Protein AF-H9F1C9-F1 (afdb_monomer)

Secondary structure (DSSP, 8-state):
--GGGGGGS-HHHHHHHHHHHHHHHHHHHHHHHHHHHSTTTS-GGGT-TTTHHHHHHHHHHTT---TTT-HHHHHHHHHHHHHHHHHHHHHHHHHHHHHHHHHHHHHHHHHHHHHT----TTTSHHHHHHHHHHHHHHHHHHHHHHT-TTHHHHHHHHHHHHHHHHSS--TTHHHHHHHHHHTTSHHHHHHHHHTTTHHHHHHH-

Solvent-accessible surface area (backbone atoms only — not comparable to full-atom values): 11406 Å² total; per-residue (Å²): 133,68,73,72,63,68,74,68,65,45,60,69,60,51,40,53,52,47,39,55,50,39,52,56,52,36,54,53,50,49,52,52,40,51,34,67,68,34,86,90,62,28,65,64,70,81,72,38,77,80,33,46,58,32,51,54,49,38,52,72,32,59,73,71,63,63,68,84,84,34,48,89,46,37,46,56,50,67,75,43,20,71,60,48,37,70,66,34,47,67,54,45,52,51,53,50,50,52,52,53,50,51,54,54,50,49,56,49,53,54,50,44,60,74,64,62,62,87,44,40,63,91,78,44,36,71,61,30,48,42,52,52,52,33,52,53,42,51,52,49,38,53,54,52,54,57,69,30,82,59,50,57,38,56,47,44,50,32,37,47,22,42,20,74,72,71,77,48,66,56,89,59,49,66,62,49,37,50,53,57,60,61,36,73,51,42,68,64,44,50,53,63,68,43,54,87,44,46,67,60,53,66,51,52,108

Radius of gyration: 19.99 Å; Cα contacts (8 Å, |Δi|>4): 187; chains: 1; bounding box: 56×27×55 Å

Sequence (205 aa):
MSLTSAYQHKLAEKLTILNDRGQGVLIRMYNIKKTCSDPKSKPPFLLEKSMEPSLKYINKKFPNIDVRNSTQHLGPVHREKAEIIRFLTNYYQSFVDVMEFRDHVYELLNTIDACQCHFDINLNFDFTRSYLDLIVTYTSVILLLSRIEDRRILIGMYNCAHEMLHGHGDPSFARLGQMVLEYDHPLKKLTEEFGPHTKAVSGAL

InterPro domains:
  IPR019137 Nck-associated protein 1 [PF09735] (7-205)
  IPR019137 Nck-associated protein 1 [PTHR12093] (5-205)

Foldseek 3Di:
DDPVVLVVVPLLVLLVVLLVLLVVLLVLLVVLLVQCVDPVNRDVLVVDPVLVLVLVQQVVCFPPRDLPPPCVSCVVLLVCLVVLLVPLVSVLVSLLSLLVSVVSLLVSLVSCLVVVDAADCVPCVSSLVSNVSSLVSNLSSLVSCLSRPSNSVSLSSNQSSVCSVPVHGDPCSVVSRVVSVCSPVVVVSSCVSCVSNVVVNVSSD

Organism: Macaca mulatta (NCBI:txid9544)

Structure (mmCIF, N/CA/C/O backbone):
data_AF-H9F1C9-F1
#
_entry.id   AF-H9F1C9-F1
#
loop_
_atom_site.group_PDB
_atom_site.id
_atom_site.type_symbol
_atom_site.label_atom_id
_atom_site.label_alt_id
_atom_site.label_comp_id
_atom_site.label_asym_id
_atom_site.label_entity_id
_atom_site.label_seq_id
_atom_site.pdbx_PDB_ins_code
_atom_site.Cartn_x
_atom_site.Cartn_y
_atom_site.Cartn_z
_atom_site.occupancy
_atom_site.B_iso_or_equiv
_atom_site.auth_seq_id
_atom_site.auth_comp_id
_atom_site.auth_asym_id
_atom_site.auth_atom_id
_atom_site.pdbx_PDB_model_num
ATOM 1 N N . MET A 1 1 ? 30.483 8.839 -17.514 1.00 47.25 1 MET A N 1
ATOM 2 C CA . MET A 1 1 ? 29.775 8.106 -16.442 1.00 47.25 1 MET A CA 1
ATOM 3 C C . MET A 1 1 ? 30.246 6.665 -16.496 1.00 47.25 1 MET A C 1
ATOM 5 O O . MET A 1 1 ? 30.112 6.054 -17.548 1.00 47.25 1 MET A O 1
ATOM 9 N N . SER A 1 2 ? 30.925 6.168 -15.460 1.00 43.88 2 SER A N 1
ATOM 10 C CA . SER A 1 2 ? 31.511 4.825 -15.498 1.00 43.88 2 SER A CA 1
ATOM 11 C C . SER A 1 2 ? 30.411 3.764 -15.416 1.00 43.88 2 SER A C 1
ATOM 13 O O . SER A 1 2 ? 29.569 3.796 -14.520 1.00 43.88 2 SER A O 1
ATOM 15 N N . LEU A 1 3 ? 30.441 2.807 -16.347 1.00 48.66 3 LEU A N 1
ATOM 16 C CA . LEU A 1 3 ? 29.530 1.656 -16.424 1.00 48.66 3 LEU A CA 1
ATOM 17 C C . LEU A 1 3 ? 29.388 0.890 -15.094 1.00 48.66 3 LEU A C 1
ATOM 19 O O . LEU A 1 3 ? 28.357 0.276 -14.854 1.00 48.66 3 LEU A O 1
ATOM 23 N N . THR A 1 4 ? 30.376 0.975 -14.200 1.00 50.78 4 THR A N 1
ATOM 24 C CA . THR A 1 4 ? 30.366 0.369 -12.861 1.00 50.78 4 THR A CA 1
ATOM 25 C C . THR A 1 4 ? 29.214 0.817 -11.958 1.00 50.78 4 THR A C 1
ATOM 27 O O . THR A 1 4 ? 28.806 0.034 -11.108 1.00 50.78 4 THR A O 1
ATOM 30 N N . SER A 1 5 ? 28.654 2.019 -12.144 1.00 59.94 5 SER A N 1
ATOM 31 C CA . SER A 1 5 ? 27.553 2.517 -11.301 1.00 59.94 5 SER A CA 1
ATOM 32 C C . SER A 1 5 ? 26.233 1.781 -11.558 1.00 59.94 5 SER A C 1
ATOM 34 O O . SER A 1 5 ? 25.514 1.475 -10.613 1.00 59.94 5 SER A O 1
ATOM 36 N N . ALA A 1 6 ? 25.924 1.453 -12.819 1.00 58.94 6 ALA A N 1
ATOM 37 C CA . ALA A 1 6 ? 24.630 0.874 -13.186 1.00 58.94 6 ALA A CA 1
ATOM 38 C C . ALA A 1 6 ? 24.471 -0.584 -12.713 1.00 58.94 6 ALA A C 1
ATOM 40 O O . ALA A 1 6 ? 23.408 -0.978 -12.232 1.00 58.94 6 ALA A O 1
ATOM 41 N N . TYR A 1 7 ? 25.552 -1.372 -12.772 1.00 64.69 7 TYR A N 1
ATOM 42 C CA . TYR A 1 7 ? 25.565 -2.772 -12.320 1.00 64.69 7 TYR A CA 1
ATOM 43 C C . TYR A 1 7 ? 25.408 -2.931 -10.800 1.00 64.69 7 TYR A C 1
ATOM 45 O O . TYR A 1 7 ? 25.088 -4.018 -10.327 1.00 64.69 7 TYR A O 1
ATOM 53 N N . GLN A 1 8 ? 25.594 -1.861 -10.022 1.00 78.69 8 GLN A N 1
ATOM 54 C CA . GLN A 1 8 ? 25.420 -1.884 -8.568 1.00 78.69 8 GLN A CA 1
ATOM 55 C C . GLN A 1 8 ? 23.978 -1.604 -8.119 1.00 78.69 8 GLN A C 1
ATOM 57 O O . GLN A 1 8 ? 23.672 -1.777 -6.941 1.00 78.69 8 GLN A O 1
ATOM 62 N N . HIS A 1 9 ? 23.073 -1.213 -9.025 1.00 89.88 9 HIS A N 1
ATOM 63 C CA . HIS A 1 9 ? 21.687 -0.896 -8.658 1.00 89.88 9 HIS A CA 1
ATOM 64 C C . HIS A 1 9 ? 20.813 -2.127 -8.387 1.00 89.88 9 HIS A C 1
ATOM 66 O O . HIS A 1 9 ? 19.744 -1.977 -7.789 1.00 89.88 9 HIS A O 1
ATOM 72 N N . LYS A 1 10 ? 21.270 -3.329 -8.777 1.00 94.88 10 LYS A N 1
ATOM 73 C CA . LYS A 1 10 ? 20.595 -4.614 -8.509 1.00 94.88 10 LYS A CA 1
ATOM 74 C C . LYS A 1 10 ? 19.126 -4.611 -8.950 1.00 94.88 10 LYS A C 1
ATOM 76 O O . LYS A 1 10 ? 18.229 -4.999 -8.202 1.00 94.88 10 LYS A O 1
ATOM 81 N N . LEU A 1 11 ? 18.869 -4.072 -10.148 1.00 95.94 11 LEU A N 1
ATOM 82 C CA . LEU A 1 11 ? 17.510 -3.835 -10.645 1.00 95.94 11 LEU A CA 1
ATOM 83 C C . LEU A 1 11 ? 16.712 -5.137 -10.758 1.00 95.94 11 LEU A C 1
ATOM 85 O O . LEU A 1 11 ? 15.546 -5.160 -10.379 1.00 95.94 11 LEU A O 1
ATOM 89 N N . ALA A 1 12 ? 17.344 -6.217 -11.222 1.00 96.06 12 ALA A N 1
ATOM 90 C CA . ALA A 1 12 ? 16.703 -7.523 -11.340 1.00 96.06 12 ALA A CA 1
ATOM 91 C C . ALA A 1 12 ? 16.270 -8.061 -9.968 1.00 96.06 12 ALA A C 1
ATOM 93 O O . ALA A 1 12 ? 15.131 -8.493 -9.797 1.00 96.06 12 ALA A O 1
ATOM 94 N N . GLU A 1 13 ? 17.147 -7.976 -8.967 1.00 97.88 13 GLU A N 1
ATOM 95 C CA . GLU A 1 13 ? 16.856 -8.431 -7.610 1.00 97.88 13 GLU A CA 1
ATOM 96 C C . GLU A 1 13 ? 15.766 -7.578 -6.958 1.00 97.88 13 GLU A C 1
ATOM 98 O O . GLU A 1 13 ? 14.811 -8.123 -6.404 1.00 97.88 13 GLU A O 1
ATOM 103 N N . LYS A 1 14 ? 15.864 -6.244 -7.066 1.00 98.31 14 LYS A N 1
ATOM 104 C CA . LYS A 1 14 ? 14.852 -5.324 -6.528 1.00 98.31 14 LYS A CA 1
ATOM 105 C C . LYS A 1 14 ? 13.486 -5.552 -7.184 1.00 98.31 14 LYS A C 1
ATOM 107 O O . LYS A 1 14 ? 12.494 -5.647 -6.465 1.00 98.31 14 LYS A O 1
ATOM 112 N N . LEU A 1 15 ? 13.425 -5.693 -8.512 1.00 98.50 15 LEU A N 1
ATOM 113 C CA . LEU A 1 15 ? 12.183 -5.992 -9.236 1.00 98.50 15 LEU A CA 1
ATOM 114 C C . LEU A 1 15 ? 11.588 -7.333 -8.805 1.00 98.50 15 LEU A C 1
ATOM 116 O O . LEU A 1 15 ? 10.387 -7.409 -8.564 1.00 98.50 15 LEU A O 1
ATOM 120 N N . THR A 1 16 ? 12.411 -8.373 -8.674 1.00 98.50 16 THR A N 1
ATOM 121 C CA . THR A 1 16 ? 11.950 -9.709 -8.267 1.00 98.50 16 THR A CA 1
ATOM 122 C C . THR A 1 16 ? 11.334 -9.671 -6.869 1.00 98.50 16 THR A C 1
ATOM 124 O O . THR A 1 16 ? 10.199 -10.104 -6.674 1.00 98.50 16 THR A O 1
ATOM 127 N N . ILE A 1 17 ? 12.051 -9.090 -5.902 1.00 98.69 17 ILE A N 1
ATOM 128 C CA . ILE A 1 17 ? 11.611 -9.014 -4.503 1.00 98.69 17 ILE A CA 1
ATOM 129 C C . ILE A 1 17 ? 10.360 -8.141 -4.365 1.00 98.69 17 ILE A C 1
ATOM 131 O O . ILE A 1 17 ? 9.433 -8.503 -3.642 1.00 98.69 17 ILE A O 1
ATOM 135 N N . LEU A 1 18 ? 10.311 -6.990 -5.044 1.00 98.75 18 LEU A N 1
ATOM 136 C CA . LEU A 1 18 ? 9.163 -6.091 -4.944 1.00 98.75 18 LEU A CA 1
ATOM 137 C C . LEU A 1 18 ? 7.920 -6.647 -5.637 1.00 98.75 18 LEU A C 1
ATOM 139 O O . LEU A 1 18 ? 6.827 -6.446 -5.116 1.00 98.75 18 LEU A O 1
ATOM 143 N N . ASN A 1 19 ? 8.057 -7.372 -6.749 1.00 98.75 19 ASN A N 1
ATOM 144 C CA . ASN A 1 19 ? 6.912 -8.044 -7.363 1.00 98.75 19 ASN A CA 1
ATOM 145 C C . ASN A 1 19 ? 6.309 -9.093 -6.422 1.00 98.75 19 ASN A C 1
ATOM 147 O O . ASN A 1 19 ? 5.101 -9.074 -6.188 1.00 98.75 19 ASN A O 1
ATOM 151 N N . ASP A 1 20 ? 7.141 -9.944 -5.816 1.00 98.56 20 ASP A N 1
ATOM 152 C CA . ASP A 1 20 ? 6.679 -10.949 -4.852 1.00 98.56 20 ASP A CA 1
ATOM 153 C C . ASP A 1 20 ? 6.042 -10.302 -3.606 1.00 98.56 20 ASP A C 1
ATOM 155 O O . ASP A 1 20 ? 4.900 -10.607 -3.240 1.00 98.56 20 ASP A O 1
ATOM 159 N N . ARG A 1 21 ? 6.712 -9.297 -3.014 1.00 98.56 21 ARG A N 1
ATOM 160 C CA . ARG A 1 21 ? 6.161 -8.515 -1.891 1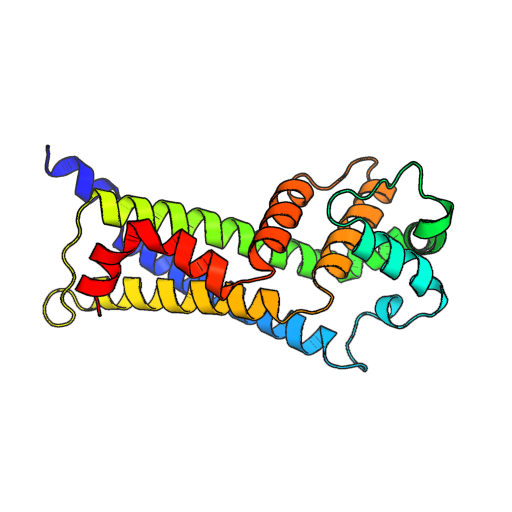.00 98.56 21 ARG A CA 1
ATOM 161 C C . ARG A 1 21 ? 4.820 -7.882 -2.264 1.00 98.56 21 ARG A C 1
ATOM 163 O O . ARG A 1 21 ? 3.882 -7.937 -1.467 1.00 98.56 21 ARG A O 1
ATOM 170 N N . GLY A 1 22 ? 4.721 -7.300 -3.457 1.00 98.62 22 GLY A N 1
ATOM 171 C CA . GLY A 1 22 ? 3.522 -6.638 -3.963 1.00 98.62 22 GLY A CA 1
ATOM 172 C C . GLY A 1 22 ? 2.321 -7.580 -4.051 1.00 98.62 22 GLY A C 1
ATOM 173 O O . GLY A 1 22 ? 1.228 -7.204 -3.623 1.00 98.62 22 GLY A O 1
ATOM 174 N N . GLN A 1 23 ? 2.520 -8.825 -4.498 1.00 98.50 23 GLN A N 1
ATOM 175 C CA . GLN A 1 23 ? 1.467 -9.849 -4.491 1.00 98.50 23 GLN A CA 1
ATOM 176 C C . GLN A 1 23 ? 0.985 -10.152 -3.069 1.00 98.50 23 GLN A C 1
ATOM 178 O O . GLN A 1 23 ? -0.219 -10.148 -2.798 1.00 98.50 23 GLN A O 1
ATOM 183 N N . GLY A 1 24 ? 1.914 -10.335 -2.127 1.00 98.44 24 GLY A N 1
ATOM 184 C CA . GLY A 1 24 ? 1.576 -10.545 -0.720 1.00 98.44 24 GLY A CA 1
ATOM 185 C C . GLY A 1 24 ? 0.785 -9.378 -0.114 1.00 98.44 24 GLY A C 1
ATOM 186 O O . GLY A 1 24 ? -0.209 -9.596 0.584 1.00 98.44 24 GLY A O 1
ATOM 187 N N . VAL A 1 25 ? 1.189 -8.138 -0.404 1.00 98.62 25 VAL A N 1
ATOM 188 C CA . VAL A 1 25 ? 0.484 -6.920 0.032 1.00 98.62 25 VAL A CA 1
ATOM 189 C C . VAL A 1 25 ? -0.921 -6.858 -0.573 1.00 98.62 25 VAL A C 1
ATOM 191 O O . VAL A 1 25 ? -1.890 -6.607 0.149 1.00 98.62 25 VAL A O 1
ATOM 194 N N . LEU A 1 26 ? -1.061 -7.148 -1.868 1.00 98.44 26 LEU A N 1
ATOM 195 C CA . LEU A 1 26 ? -2.345 -7.146 -2.566 1.00 98.44 26 LEU A CA 1
ATOM 196 C C . LEU A 1 26 ? -3.321 -8.167 -1.965 1.00 98.44 26 LEU A C 1
ATOM 198 O O . LEU A 1 26 ? -4.480 -7.833 -1.713 1.00 98.44 26 LEU A O 1
ATOM 202 N N . ILE A 1 27 ? -2.849 -9.381 -1.662 1.00 98.56 27 ILE A N 1
ATOM 203 C CA . ILE A 1 27 ? -3.647 -10.430 -1.009 1.00 98.56 27 ILE A CA 1
ATOM 204 C C . ILE A 1 27 ? -4.114 -9.977 0.382 1.00 98.56 27 ILE A C 1
ATOM 206 O O . ILE A 1 27 ? -5.290 -10.138 0.723 1.00 98.56 27 ILE A O 1
ATOM 210 N N . ARG A 1 28 ? -3.230 -9.371 1.189 1.00 98.44 28 ARG A N 1
ATOM 211 C CA . ARG A 1 28 ? -3.605 -8.851 2.517 1.00 98.44 28 ARG A CA 1
ATOM 212 C C . ARG A 1 28 ? -4.659 -7.748 2.412 1.00 98.44 28 ARG A C 1
ATOM 214 O O . ARG A 1 28 ? -5.670 -7.813 3.111 1.00 98.44 28 ARG A O 1
ATOM 221 N N . MET A 1 29 ? -4.482 -6.794 1.497 1.00 98.44 29 MET A N 1
ATOM 222 C CA . MET A 1 29 ? -5.470 -5.738 1.244 1.00 98.44 29 MET A CA 1
ATOM 223 C C . MET A 1 29 ? -6.810 -6.302 0.768 1.00 98.44 29 MET A C 1
ATOM 225 O O . MET A 1 29 ? -7.865 -5.860 1.226 1.00 98.44 29 MET A O 1
ATOM 229 N N . TYR A 1 30 ? -6.791 -7.320 -0.095 1.00 98.25 30 TYR A N 1
ATOM 230 C CA . TYR A 1 30 ? -7.997 -8.004 -0.556 1.00 98.25 30 TYR A CA 1
ATOM 231 C C . TYR A 1 30 ? -8.761 -8.651 0.598 1.00 98.25 30 TYR A C 1
ATOM 233 O O . TYR A 1 30 ? -9.975 -8.459 0.713 1.00 98.25 30 TYR A O 1
ATOM 241 N N . ASN A 1 31 ? -8.059 -9.361 1.480 1.00 97.88 31 ASN A N 1
ATOM 242 C CA . ASN A 1 31 ? -8.675 -10.020 2.626 1.00 97.88 31 ASN A CA 1
ATOM 243 C C . ASN A 1 31 ? -9.277 -9.010 3.609 1.00 97.88 31 ASN A C 1
ATOM 245 O O . ASN A 1 31 ? -10.410 -9.205 4.053 1.00 97.88 31 ASN A O 1
ATOM 249 N N . ILE A 1 32 ? -8.585 -7.899 3.890 1.00 97.75 32 ILE A N 1
ATOM 250 C CA . ILE A 1 32 ? -9.132 -6.807 4.714 1.00 97.75 32 ILE A CA 1
ATOM 251 C C . ILE A 1 32 ? -10.385 -6.230 4.053 1.00 97.75 32 ILE A C 1
ATOM 253 O O . ILE A 1 32 ? -11.440 -6.162 4.683 1.00 97.75 32 ILE A O 1
ATOM 257 N N . LYS A 1 33 ? -10.312 -5.891 2.759 1.00 97.69 33 LYS A N 1
ATOM 258 C CA . LYS A 1 33 ? -11.453 -5.365 2.001 1.00 97.69 33 LYS A CA 1
ATOM 259 C C . LYS A 1 33 ? -12.653 -6.299 2.093 1.00 97.69 33 LYS A C 1
ATOM 261 O O . LYS A 1 33 ? -13.764 -5.835 2.341 1.00 97.69 33 LYS A O 1
ATOM 266 N N . LYS A 1 34 ? -12.456 -7.603 1.879 1.00 97.00 34 LYS A N 1
ATOM 267 C CA . LYS A 1 34 ? -13.526 -8.608 1.949 1.00 97.00 34 LYS A CA 1
ATOM 268 C C . LYS A 1 34 ? -14.109 -8.718 3.352 1.00 97.00 34 LYS A C 1
ATOM 270 O O . LYS A 1 34 ? -15.324 -8.621 3.483 1.00 97.00 34 LYS A O 1
ATOM 275 N N . THR A 1 35 ? -13.256 -8.810 4.367 1.00 95.62 35 THR A N 1
ATOM 276 C CA . THR A 1 35 ? -13.673 -8.944 5.769 1.00 95.62 35 THR A CA 1
ATOM 277 C C . THR A 1 35 ? -14.489 -7.739 6.233 1.00 95.62 35 THR A C 1
ATOM 279 O O . THR A 1 35 ? -15.531 -7.902 6.858 1.00 95.62 35 THR A O 1
ATOM 282 N N . CYS A 1 36 ? -14.065 -6.525 5.872 1.00 94.88 36 CYS A N 1
ATOM 283 C CA . CYS A 1 36 ? -14.773 -5.293 6.217 1.00 94.88 36 CYS A CA 1
ATOM 284 C C . CYS A 1 36 ? -16.049 -5.058 5.390 1.00 94.88 36 CYS A C 1
ATOM 286 O O . CYS A 1 36 ? -16.907 -4.292 5.823 1.00 94.88 36 CYS A O 1
ATOM 288 N N . SER A 1 37 ? -16.180 -5.700 4.221 1.00 93.75 37 SER A N 1
ATOM 289 C CA . SER A 1 37 ? -17.382 -5.606 3.376 1.00 93.75 37 SER A CA 1
ATOM 290 C C . SER A 1 37 ? -18.496 -6.566 3.812 1.00 93.75 37 SER A C 1
ATOM 292 O O . SER A 1 37 ? -19.651 -6.329 3.471 1.00 93.75 37 SER A O 1
ATOM 294 N N . ASP A 1 38 ? -18.171 -7.665 4.501 1.00 93.44 38 ASP A N 1
ATOM 295 C CA . ASP A 1 38 ? -19.152 -8.655 4.958 1.00 93.44 38 ASP A CA 1
ATOM 296 C C . ASP A 1 38 ? -19.595 -8.352 6.404 1.00 93.44 38 ASP A C 1
ATOM 298 O O . ASP A 1 38 ? -18.776 -8.450 7.322 1.00 93.44 38 ASP A O 1
ATOM 302 N N . PRO A 1 39 ? -20.884 -8.032 6.647 1.00 89.75 39 PRO A N 1
ATOM 303 C CA . PRO A 1 39 ? -21.406 -7.756 7.985 1.00 89.75 39 PRO A CA 1
ATOM 304 C C . PRO A 1 39 ? -21.172 -8.875 9.006 1.00 89.75 39 PRO A C 1
ATOM 306 O O . PRO A 1 39 ? -21.169 -8.598 10.200 1.00 89.75 39 PRO A O 1
ATOM 309 N N . LYS A 1 40 ? -20.993 -10.128 8.566 1.00 91.25 40 LYS A N 1
ATOM 310 C CA . LYS A 1 40 ? -20.760 -11.266 9.468 1.00 91.25 40 LYS A CA 1
ATOM 311 C C . LYS A 1 40 ? -19.317 -11.361 9.955 1.00 91.25 40 LYS A C 1
ATOM 313 O O . LYS A 1 40 ? -19.085 -11.888 11.037 1.00 91.25 40 LYS A O 1
ATOM 318 N N . SER A 1 41 ? -18.361 -10.890 9.157 1.00 90.44 41 SER A N 1
ATOM 319 C CA . SER A 1 41 ? -16.929 -10.950 9.477 1.00 90.44 41 SER A CA 1
ATOM 320 C C . SER A 1 41 ? -16.333 -9.599 9.868 1.00 90.44 41 SER A C 1
ATOM 322 O O . SER A 1 41 ? -15.201 -9.546 10.350 1.00 90.44 41 SER A O 1
ATOM 324 N N . LYS A 1 42 ? -17.066 -8.503 9.637 1.00 92.12 42 LYS A N 1
ATOM 325 C CA . LYS A 1 42 ? -16.639 -7.146 9.976 1.00 92.12 42 LYS A CA 1
ATOM 326 C C . LYS A 1 42 ? -16.309 -7.057 11.47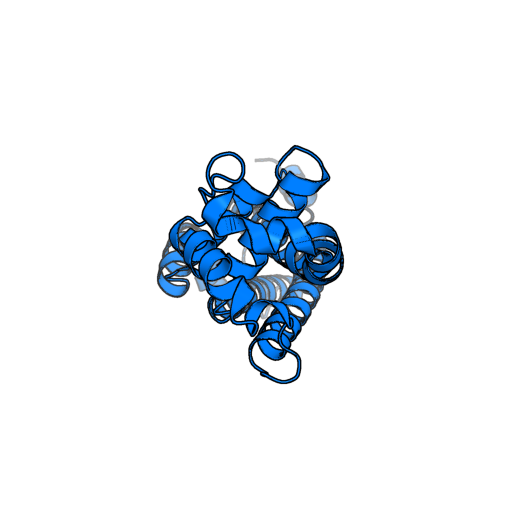6 1.00 92.12 42 LYS A C 1
ATOM 328 O O . LYS A 1 42 ? -17.031 -7.647 12.280 1.00 92.12 42 LYS A O 1
ATOM 333 N N . PRO A 1 43 ? -15.248 -6.324 11.872 1.00 90.94 43 PRO A N 1
ATOM 334 C CA . PRO A 1 43 ? -14.906 -6.174 13.282 1.00 90.94 43 PRO A CA 1
ATOM 335 C C . PRO A 1 43 ? -16.121 -5.708 14.112 1.00 90.94 43 PRO A C 1
ATOM 337 O O . PRO A 1 43 ? -16.732 -4.702 13.733 1.00 90.94 43 PRO A O 1
ATOM 340 N N . PRO A 1 44 ? -16.478 -6.390 15.223 1.00 90.12 44 PRO A N 1
ATOM 341 C CA . PRO A 1 44 ? -17.721 -6.126 15.959 1.00 90.12 44 PRO A CA 1
ATOM 342 C C . PRO A 1 44 ? -17.883 -4.670 16.405 1.00 90.12 44 PRO A C 1
ATOM 344 O O . PRO A 1 44 ? -18.938 -4.075 16.196 1.00 90.12 44 PRO A O 1
ATOM 347 N N . PHE A 1 45 ? -16.803 -4.046 16.881 1.00 91.25 45 PHE A N 1
ATOM 348 C CA . PHE A 1 45 ? -16.785 -2.642 17.305 1.00 91.25 45 PHE A CA 1
ATOM 349 C C . PHE A 1 45 ? -17.124 -1.638 16.184 1.00 91.25 45 PHE A C 1
ATOM 351 O O . PHE A 1 45 ? -17.446 -0.489 16.471 1.00 91.25 45 PHE A O 1
ATOM 358 N N . LEU A 1 46 ? -17.086 -2.026 14.901 1.00 92.19 46 LEU A N 1
ATOM 359 C CA . LEU A 1 46 ? -17.564 -1.174 13.799 1.00 92.19 46 LEU A CA 1
ATOM 360 C C . LEU A 1 46 ? -19.089 -1.218 13.620 1.00 92.19 46 LEU A C 1
ATOM 362 O O . LEU A 1 46 ? -19.642 -0.377 12.914 1.00 92.19 46 LEU A O 1
ATOM 366 N N . LEU A 1 47 ? -19.758 -2.211 14.207 1.00 91.94 47 LEU A N 1
ATOM 367 C CA . LEU A 1 47 ? -21.204 -2.432 14.118 1.00 91.94 47 LEU A CA 1
ATOM 368 C C . LEU A 1 47 ? -21.943 -1.997 15.391 1.00 91.94 47 LEU A C 1
ATOM 370 O O . LEU A 1 47 ? -23.162 -1.823 15.384 1.00 91.94 47 LEU A O 1
ATOM 374 N N . GLU A 1 48 ? -21.218 -1.824 16.493 1.00 92.94 48 GLU A N 1
ATOM 375 C CA . GLU A 1 48 ? -21.790 -1.485 17.787 1.00 92.94 48 GLU A CA 1
ATOM 376 C C . GLU A 1 48 ? -22.250 -0.025 17.880 1.00 92.94 48 GLU A C 1
ATOM 378 O O . GLU A 1 48 ? -21.493 0.920 17.650 1.00 92.94 48 GLU A O 1
ATOM 383 N N . LYS A 1 49 ? -23.496 0.177 18.329 1.00 94.31 49 LYS A N 1
ATOM 384 C CA . LYS A 1 49 ? -24.071 1.519 18.534 1.00 94.31 49 LYS A CA 1
ATOM 385 C C . LYS A 1 49 ? -23.299 2.349 19.566 1.00 94.31 49 LYS A C 1
ATOM 387 O O . LYS A 1 49 ? -23.225 3.567 19.441 1.00 94.31 49 LYS A O 1
ATOM 392 N N . SER A 1 50 ? -22.716 1.704 20.577 1.00 94.19 50 SER A N 1
ATOM 393 C CA . SER A 1 50 ? -21.862 2.342 21.591 1.00 94.19 50 SER A CA 1
ATOM 394 C C . SER A 1 50 ? -20.611 2.982 20.984 1.00 94.19 50 SER A C 1
ATOM 396 O O . SER A 1 50 ? -20.147 4.002 21.490 1.00 94.19 50 SER A O 1
ATOM 398 N N . MET A 1 51 ? -20.078 2.411 19.900 1.00 95.81 51 MET A N 1
ATOM 399 C CA . MET A 1 51 ? -18.862 2.877 19.233 1.00 95.81 51 MET A CA 1
ATOM 400 C C . MET A 1 51 ? -19.118 4.015 18.243 1.00 95.81 51 MET A C 1
ATOM 402 O O . MET A 1 51 ? -18.192 4.763 17.928 1.00 95.81 51 MET A O 1
ATOM 406 N N . GLU A 1 52 ? -20.359 4.206 17.791 1.00 94.88 52 GLU A N 1
ATOM 407 C CA . GLU A 1 52 ? -20.727 5.170 16.746 1.00 94.88 52 GLU A CA 1
ATOM 408 C C . GLU A 1 52 ? -20.185 6.604 16.962 1.00 94.88 52 GLU A C 1
ATOM 410 O O . GLU A 1 52 ? -19.661 7.184 16.000 1.00 94.88 52 GLU A O 1
ATOM 415 N N . PRO A 1 53 ? -20.210 7.191 18.181 1.00 94.81 53 PRO A N 1
ATOM 416 C CA . PRO A 1 53 ? -19.606 8.503 18.427 1.00 94.81 53 PRO A CA 1
ATOM 417 C C . PRO A 1 53 ? -18.093 8.519 18.172 1.00 94.81 53 PRO A C 1
ATOM 419 O O . PRO A 1 53 ? -17.585 9.467 17.567 1.00 94.81 53 PRO A O 1
ATOM 422 N N . SER A 1 54 ? -17.387 7.456 18.576 1.00 97.31 54 SER A N 1
ATOM 423 C CA . SER A 1 54 ? -15.947 7.288 18.348 1.00 97.31 54 SER A CA 1
ATOM 424 C C . SER A 1 54 ? -15.649 7.172 16.857 1.00 97.31 54 SER A C 1
ATOM 426 O O . SER A 1 54 ? -14.777 7.875 16.353 1.00 97.31 54 SER A O 1
ATOM 428 N N . LEU A 1 55 ? -16.405 6.335 16.133 1.00 97.12 55 LEU A N 1
ATOM 429 C CA . LEU A 1 55 ? -16.237 6.115 14.691 1.00 97.12 55 LEU A CA 1
ATOM 430 C C . LEU A 1 55 ? -16.388 7.426 13.909 1.00 97.12 55 LEU A C 1
ATOM 432 O O . LEU A 1 55 ? -15.530 7.776 13.095 1.00 97.12 55 LEU A O 1
ATOM 436 N N . LYS A 1 56 ? -17.448 8.191 14.203 1.00 96.81 56 LYS A N 1
ATOM 4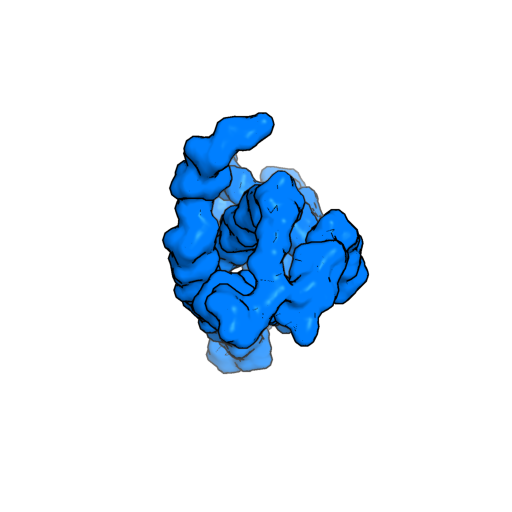37 C CA . LYS A 1 56 ? -17.706 9.500 13.584 1.00 96.81 56 LYS A CA 1
ATOM 438 C C . LYS A 1 56 ? -16.604 10.509 13.900 1.00 96.81 56 LYS A C 1
ATOM 440 O O . LYS A 1 56 ? -16.152 11.215 12.997 1.00 96.81 56 LYS A O 1
ATOM 445 N N . TYR A 1 57 ? -16.168 10.578 15.159 1.00 97.31 57 TYR A N 1
ATOM 446 C CA . TYR A 1 57 ? -15.105 11.487 15.586 1.00 97.31 57 TYR A CA 1
ATOM 447 C C . TYR A 1 57 ? -13.772 11.165 14.897 1.00 97.31 57 TYR A C 1
ATOM 449 O O . TYR A 1 57 ? -13.182 12.049 14.274 1.00 97.31 57 TYR A O 1
ATOM 457 N N . ILE A 1 58 ? -13.350 9.897 14.938 1.00 97.88 58 ILE A N 1
ATOM 458 C CA . ILE A 1 58 ? -12.115 9.406 14.314 1.00 97.88 58 ILE A CA 1
ATOM 459 C C . ILE A 1 58 ? -12.128 9.703 12.818 1.00 97.88 58 ILE A C 1
ATOM 461 O O . ILE A 1 58 ? -11.198 10.328 12.319 1.00 97.88 58 ILE A O 1
ATOM 465 N N . ASN A 1 59 ? -13.196 9.334 12.106 1.00 97.19 59 ASN A N 1
ATOM 466 C CA . ASN A 1 59 ? -13.263 9.544 10.662 1.00 97.19 59 ASN A CA 1
ATOM 467 C C . ASN A 1 59 ? -13.213 11.033 10.279 1.00 97.19 59 ASN A C 1
ATOM 469 O O . ASN A 1 59 ? -12.555 11.403 9.310 1.00 97.19 59 ASN A O 1
ATOM 473 N N . LYS A 1 60 ? -13.881 11.899 11.057 1.00 96.88 60 LYS A N 1
ATOM 474 C CA . LYS A 1 60 ? -13.901 13.352 10.826 1.00 96.88 60 LYS A CA 1
ATOM 475 C C . LYS A 1 60 ? -12.552 14.012 11.107 1.00 96.88 60 LYS A C 1
ATOM 477 O O . LYS A 1 60 ? -12.219 15.003 10.464 1.00 96.88 60 LYS A O 1
ATOM 482 N N . LYS A 1 61 ? -11.822 13.528 12.112 1.00 97.50 61 LYS A N 1
ATOM 483 C CA . LYS A 1 61 ? -10.557 14.126 12.556 1.00 97.50 61 LYS A CA 1
ATOM 484 C C . LYS A 1 61 ? -9.329 13.497 11.918 1.00 97.50 61 LYS A C 1
ATOM 486 O O . LYS A 1 61 ? -8.260 14.078 12.031 1.00 97.50 61 LYS A O 1
ATOM 491 N N . PHE A 1 62 ? -9.468 12.365 11.237 1.00 97.81 62 PHE A N 1
ATOM 492 C CA . PHE A 1 62 ? -8.357 11.666 10.604 1.00 97.81 62 PHE A CA 1
ATOM 493 C C . PHE A 1 62 ? -7.556 12.572 9.644 1.00 97.81 62 PHE A C 1
ATOM 495 O O . PHE A 1 62 ? -8.168 13.233 8.802 1.00 97.81 62 PHE A O 1
ATOM 502 N N . PRO A 1 63 ? -6.208 12.574 9.706 1.00 96.56 63 PRO A N 1
ATOM 503 C CA . PRO A 1 63 ? -5.338 11.856 10.651 1.00 96.56 63 PRO A CA 1
ATOM 504 C C . PRO A 1 63 ? -5.047 12.628 11.955 1.00 96.56 63 PRO A C 1
ATOM 506 O O . PRO A 1 63 ? -4.428 12.088 12.861 1.00 96.56 63 PRO A O 1
ATOM 509 N N . ASN A 1 64 ? -5.510 13.870 12.094 1.00 95.75 64 ASN A N 1
ATOM 510 C CA . ASN A 1 64 ? -5.265 14.750 13.244 1.00 95.75 64 ASN A CA 1
ATOM 511 C C . ASN A 1 64 ? -6.231 14.482 14.415 1.00 95.75 64 ASN A C 1
ATOM 513 O O . ASN A 1 64 ? -7.086 15.311 14.750 1.00 95.75 64 ASN A O 1
ATOM 517 N N . ILE A 1 65 ? -6.121 13.302 15.026 1.00 95.75 65 ILE A N 1
ATOM 518 C CA . ILE A 1 65 ? -6.986 12.881 16.132 1.00 95.75 65 ILE A CA 1
ATOM 519 C C . ILE A 1 65 ? -6.369 13.299 17.470 1.00 95.75 65 ILE A C 1
ATOM 521 O O . ILE A 1 65 ? -5.308 12.816 17.848 1.00 95.75 65 ILE A O 1
ATOM 525 N N . ASP A 1 66 ? -7.064 14.155 18.218 1.00 92.94 66 ASP A N 1
ATOM 526 C CA . ASP A 1 66 ? -6.662 14.515 19.581 1.00 92.94 66 ASP A CA 1
ATOM 527 C C . ASP A 1 66 ? -7.196 13.483 20.585 1.00 92.94 66 ASP A C 1
ATOM 529 O O . ASP A 1 66 ? -8.362 13.544 20.991 1.00 92.94 66 ASP A O 1
ATOM 533 N N . VAL A 1 67 ? -6.352 12.513 20.951 1.00 92.44 67 VAL A N 1
ATOM 534 C CA . VAL A 1 67 ? -6.701 11.419 21.872 1.00 92.44 67 VAL A CA 1
ATOM 535 C C . VAL A 1 67 ? -6.858 11.918 23.311 1.00 92.44 67 VAL A C 1
ATOM 537 O O . VAL A 1 67 ? -7.741 11.452 24.034 1.00 92.44 67 VAL A O 1
ATOM 540 N N . ARG A 1 68 ? -6.042 12.894 23.724 1.00 87.81 68 ARG A N 1
ATOM 541 C CA . ARG A 1 68 ? -5.950 13.357 25.117 1.00 87.81 68 ARG A CA 1
ATOM 542 C C . ARG A 1 68 ? -7.119 14.254 25.511 1.00 87.81 68 ARG A C 1
ATOM 544 O O . ARG A 1 68 ? -7.656 14.096 26.603 1.00 87.81 68 ARG A O 1
ATOM 551 N N . ASN A 1 69 ? -7.551 15.149 24.622 1.00 86.62 69 ASN A N 1
ATOM 552 C CA . ASN A 1 69 ? -8.609 16.119 24.928 1.00 86.62 69 ASN A CA 1
ATOM 553 C C . ASN A 1 69 ? -10.016 15.658 24.513 1.00 86.62 69 ASN A C 1
ATOM 555 O O . ASN A 1 69 ? -10.994 16.347 24.794 1.00 86.62 69 ASN A O 1
ATOM 559 N N . SER A 1 70 ? -10.151 14.494 23.864 1.00 88.62 70 SER A N 1
ATOM 560 C CA . SER A 1 70 ? -11.434 14.023 23.301 1.00 88.62 70 SER A CA 1
ATOM 561 C C . SER A 1 70 ? -11.985 12.774 23.984 1.00 88.62 70 SER A C 1
ATOM 563 O O . SER A 1 70 ? -12.671 11.956 23.363 1.00 88.62 70 SER A O 1
ATOM 565 N N . THR A 1 71 ? -11.727 12.642 25.284 1.00 81.56 71 THR A N 1
ATOM 566 C CA . THR A 1 71 ? -12.175 11.517 26.120 1.00 81.56 71 THR A CA 1
ATOM 567 C C . THR A 1 71 ? -13.691 11.309 26.086 1.00 81.56 71 THR A C 1
ATOM 569 O O . THR A 1 71 ? -14.145 10.169 26.140 1.00 81.56 71 THR A O 1
ATOM 572 N N . GLN A 1 72 ? -14.482 12.374 25.897 1.00 87.25 72 GLN A N 1
ATOM 573 C CA . GLN A 1 72 ? -15.941 12.279 25.747 1.00 87.25 72 GLN A CA 1
ATOM 574 C C . GLN A 1 72 ? -16.376 11.486 24.502 1.00 87.25 72 GLN A C 1
ATOM 576 O O . GLN A 1 72 ? -17.395 10.802 24.530 1.00 87.25 72 GLN A O 1
ATOM 581 N N . HIS A 1 73 ? -15.611 11.568 23.407 1.00 92.31 73 HIS A N 1
ATOM 582 C CA . HIS A 1 73 ? -15.916 10.870 22.157 1.00 92.31 73 HIS A CA 1
ATOM 583 C C . HIS A 1 73 ? -15.237 9.506 22.092 1.00 92.31 73 HIS A C 1
ATOM 585 O O . HIS A 1 73 ? -15.805 8.588 21.520 1.00 92.31 73 HIS A O 1
ATOM 591 N N . LEU A 1 74 ? -14.046 9.374 22.685 1.00 95.88 74 LEU A N 1
ATOM 592 C CA . LEU A 1 74 ? -13.223 8.163 22.636 1.00 95.88 74 LEU A CA 1
ATOM 593 C C . LEU A 1 74 ? -13.378 7.258 23.871 1.00 95.88 74 LEU A C 1
ATOM 595 O O . LEU A 1 74 ? -12.659 6.270 24.003 1.00 95.88 74 LEU A O 1
ATOM 599 N N . GLY A 1 75 ? -14.312 7.564 24.775 1.00 95.31 75 GLY A N 1
ATOM 600 C CA . GLY A 1 75 ? -14.595 6.758 25.967 1.00 95.31 75 GLY A CA 1
ATOM 601 C C . GLY A 1 75 ? -14.814 5.261 25.679 1.00 95.31 75 GLY A C 1
ATOM 602 O O . GLY A 1 75 ? -14.206 4.438 26.368 1.00 95.31 75 GLY A O 1
ATOM 603 N N . PRO A 1 76 ? -15.612 4.882 24.658 1.00 95.56 76 PRO A N 1
ATOM 604 C CA . PRO A 1 76 ? -15.764 3.485 24.240 1.00 95.56 76 PRO A CA 1
ATOM 605 C C . PRO A 1 76 ? -14.439 2.838 23.804 1.00 95.56 76 PRO A C 1
ATOM 607 O O . PRO A 1 76 ? -14.089 1.764 24.290 1.00 95.56 76 PRO A O 1
ATOM 610 N N . VAL A 1 77 ? -13.638 3.535 22.989 1.00 96.62 77 VAL A N 1
ATOM 611 C CA . VAL A 1 77 ? -12.311 3.059 22.549 1.00 96.62 77 VAL A CA 1
ATOM 612 C C . VAL A 1 77 ? -11.381 2.842 23.741 1.00 96.62 77 VAL A C 1
ATOM 614 O O . VAL A 1 77 ? -10.693 1.830 23.808 1.00 96.62 77 VAL A O 1
ATOM 617 N N . HIS A 1 78 ? -11.392 3.743 24.727 1.00 95.44 78 HIS A N 1
ATOM 618 C CA . HIS A 1 78 ? -10.566 3.604 25.928 1.00 95.44 78 HIS A CA 1
ATOM 619 C C . HIS A 1 78 ? -10.929 2.371 26.770 1.00 95.44 78 HIS A C 1
ATOM 621 O O . HIS A 1 78 ? -10.044 1.756 27.380 1.00 95.44 78 HIS A O 1
ATOM 627 N N . ARG A 1 79 ? -12.221 2.019 26.817 1.00 95.06 79 ARG A N 1
ATOM 628 C CA . ARG A 1 79 ? -12.734 0.852 27.548 1.00 95.06 79 ARG A CA 1
ATOM 629 C C . ARG A 1 79 ? -12.277 -0.460 26.909 1.00 95.06 79 ARG A C 1
ATOM 631 O O . ARG A 1 79 ? -11.894 -1.370 27.634 1.00 95.06 79 ARG A O 1
ATOM 638 N N . GLU A 1 80 ? -12.254 -0.522 25.581 1.00 95.50 80 GLU A N 1
ATOM 639 C CA . GLU A 1 80 ? -11.971 -1.745 24.810 1.00 95.50 80 GLU A CA 1
ATOM 640 C C . GLU A 1 80 ? -10.593 -1.744 24.123 1.00 95.50 80 GLU A C 1
ATOM 642 O O . GLU A 1 80 ? -10.291 -2.614 23.308 1.00 95.50 80 GLU A O 1
ATOM 647 N N . LYS A 1 81 ? -9.711 -0.794 24.469 1.00 96.12 81 LYS A N 1
ATOM 648 C CA . LYS A 1 81 ? -8.419 -0.562 23.793 1.00 96.12 81 LYS A CA 1
ATOM 649 C C . LYS A 1 81 ? -7.564 -1.818 23.588 1.00 96.12 81 LYS A C 1
ATOM 651 O O . LYS A 1 81 ? -6.949 -1.967 22.537 1.00 96.12 81 LYS A O 1
ATOM 656 N N . ALA A 1 82 ? -7.541 -2.733 24.558 1.00 96.50 82 ALA A N 1
ATOM 657 C CA . ALA A 1 82 ? -6.763 -3.968 24.462 1.00 96.50 82 ALA A CA 1
ATOM 658 C C . ALA A 1 82 ? -7.313 -4.920 23.385 1.00 96.50 82 ALA A C 1
ATOM 660 O O . ALA A 1 82 ? -6.546 -5.509 22.623 1.00 96.50 82 ALA A O 1
ATOM 661 N N . GLU A 1 83 ? -8.637 -5.041 23.283 1.00 94.94 83 GLU A N 1
ATOM 662 C CA . GLU A 1 83 ? -9.284 -5.872 22.269 1.00 94.94 83 GLU A CA 1
ATOM 663 C C . GLU A 1 83 ? -9.182 -5.248 20.875 1.00 94.94 83 GLU A C 1
ATOM 665 O O . GLU A 1 83 ? -8.861 -5.945 19.910 1.00 94.94 83 GLU A O 1
ATOM 670 N N . ILE A 1 84 ? -9.356 -3.928 20.788 1.00 96.94 84 ILE A N 1
ATOM 671 C CA . ILE A 1 84 ? -9.165 -3.165 19.553 1.00 96.94 84 ILE A CA 1
ATOM 672 C C . ILE A 1 84 ? -7.750 -3.382 19.007 1.00 96.94 84 ILE A C 1
ATOM 674 O O . ILE A 1 84 ? -7.599 -3.732 17.837 1.00 96.94 84 ILE A O 1
ATOM 678 N N . ILE A 1 85 ? -6.712 -3.237 19.842 1.00 97.12 85 ILE A N 1
ATOM 679 C CA . ILE A 1 85 ? -5.321 -3.501 19.436 1.00 97.12 85 ILE A CA 1
ATOM 680 C C . ILE A 1 85 ? -5.164 -4.951 18.990 1.00 97.12 85 ILE A C 1
ATOM 682 O O . ILE A 1 85 ? -4.638 -5.192 17.903 1.00 97.12 85 ILE A O 1
ATOM 686 N N . ARG A 1 86 ? -5.645 -5.917 19.781 1.00 95.81 86 ARG A N 1
ATOM 687 C CA . ARG A 1 86 ? -5.536 -7.348 19.457 1.00 95.81 86 ARG A CA 1
ATOM 688 C C . ARG A 1 86 ? -6.103 -7.663 18.072 1.00 95.81 86 ARG A C 1
ATOM 690 O O . ARG A 1 86 ? -5.494 -8.429 17.332 1.00 95.81 86 ARG A O 1
ATOM 697 N N . PHE A 1 87 ? -7.245 -7.076 17.717 1.00 95.12 87 PHE A N 1
ATOM 698 C CA . PHE A 1 87 ? -7.875 -7.293 16.417 1.00 95.12 87 PHE A CA 1
ATOM 699 C C . PHE A 1 87 ? -7.166 -6.518 15.295 1.00 95.12 87 PHE A C 1
ATOM 701 O O . PHE A 1 87 ? -6.849 -7.077 14.245 1.00 95.12 87 PHE A O 1
ATOM 708 N N . LEU A 1 88 ? -6.925 -5.220 15.499 1.00 97.62 88 LEU A N 1
ATOM 709 C CA . LEU A 1 88 ? -6.477 -4.317 14.439 1.00 97.62 88 LEU A CA 1
ATOM 710 C C . LEU A 1 88 ? -4.970 -4.338 14.191 1.00 97.62 88 LEU A C 1
ATOM 712 O O . LEU A 1 88 ? -4.562 -3.832 13.151 1.00 97.62 88 LEU A O 1
ATOM 716 N N . THR A 1 89 ? -4.146 -4.934 15.062 1.00 97.69 89 THR A N 1
ATOM 717 C CA . THR A 1 89 ? -2.680 -4.973 14.872 1.00 97.69 89 THR A CA 1
ATOM 718 C C . THR A 1 89 ? -2.304 -5.480 13.481 1.00 97.69 89 THR A C 1
ATOM 720 O O . THR A 1 89 ? -1.599 -4.791 12.753 1.00 97.69 89 THR A O 1
ATOM 723 N N . ASN A 1 90 ? -2.841 -6.624 13.050 1.00 97.62 90 ASN A N 1
ATOM 724 C CA . ASN A 1 90 ? -2.502 -7.180 11.736 1.00 97.62 90 ASN A CA 1
ATOM 725 C C . ASN A 1 90 ? -2.995 -6.307 10.574 1.00 97.62 90 ASN A C 1
ATOM 727 O O . ASN A 1 90 ? -2.361 -6.258 9.519 1.00 97.62 90 ASN A O 1
ATOM 731 N N . TYR A 1 91 ? -4.118 -5.607 10.751 1.00 98.12 91 TYR A N 1
ATOM 732 C CA . TYR A 1 91 ? -4.658 -4.718 9.722 1.00 98.12 91 TYR A CA 1
ATOM 733 C C . TYR A 1 91 ? -3.804 -3.462 9.612 1.00 98.12 91 TYR A C 1
ATOM 735 O O . TYR A 1 91 ? -3.400 -3.092 8.515 1.00 98.12 91 TYR A O 1
ATOM 743 N N . TYR A 1 92 ? -3.480 -2.850 10.751 1.00 98.69 92 TYR A N 1
ATOM 744 C CA . TYR A 1 92 ? -2.622 -1.679 10.825 1.00 98.69 92 TYR A CA 1
ATOM 745 C C . TYR A 1 92 ? -1.247 -1.957 10.219 1.00 98.69 92 TYR A C 1
ATOM 747 O O . TYR A 1 92 ? -0.830 -1.230 9.322 1.00 98.69 92 TYR A O 1
ATOM 755 N N . GLN A 1 93 ? -0.597 -3.058 10.609 1.00 98.50 93 GLN A N 1
ATOM 756 C CA . GLN A 1 93 ? 0.688 -3.454 10.026 1.00 98.50 93 GLN A CA 1
ATOM 757 C C . GLN A 1 93 ? 0.579 -3.718 8.517 1.00 98.50 93 GLN A C 1
ATOM 759 O O . GLN A 1 93 ? 1.453 -3.316 7.760 1.00 98.50 93 GLN A O 1
ATOM 764 N N . SER A 1 94 ? -0.539 -4.279 8.039 1.00 98.62 94 SER A N 1
ATOM 765 C CA . SER A 1 94 ? -0.767 -4.426 6.595 1.00 98.62 94 SER A CA 1
ATOM 766 C C . SER A 1 94 ? -0.909 -3.076 5.873 1.00 98.62 94 SER A C 1
ATOM 768 O O . SER A 1 94 ? -0.497 -2.960 4.724 1.00 98.62 94 SER A O 1
ATOM 770 N N . PHE A 1 95 ? -1.479 -2.048 6.509 1.00 98.75 95 PHE A N 1
ATOM 771 C CA . PHE A 1 95 ? -1.522 -0.696 5.942 1.00 98.75 95 PHE A CA 1
ATOM 772 C C . PHE A 1 95 ? -0.144 -0.019 5.953 1.00 98.75 95 PHE A C 1
ATOM 774 O O . PHE A 1 95 ? 0.208 0.650 4.981 1.00 98.75 95 PHE A O 1
ATOM 781 N N . VAL A 1 96 ? 0.651 -0.226 7.008 1.00 98.69 96 VAL A N 1
ATOM 782 C CA . VAL A 1 96 ? 2.056 0.215 7.064 1.00 98.69 96 VAL A CA 1
ATOM 783 C C . VAL A 1 96 ? 2.867 -0.451 5.949 1.00 98.69 96 VAL A C 1
ATOM 785 O O . VAL A 1 96 ? 3.580 0.237 5.225 1.00 98.69 96 VAL A O 1
ATOM 788 N N . ASP A 1 97 ? 2.671 -1.749 5.715 1.00 98.50 97 ASP A N 1
ATOM 789 C CA . ASP A 1 97 ? 3.310 -2.479 4.615 1.00 98.50 97 ASP A CA 1
ATOM 790 C C . ASP A 1 97 ? 2.996 -1.888 3.236 1.00 98.50 97 ASP A C 1
ATOM 792 O O . ASP A 1 97 ? 3.865 -1.883 2.367 1.00 98.50 97 ASP A O 1
ATOM 796 N N . VAL A 1 98 ? 1.771 -1.393 3.010 1.00 98.69 98 VAL A N 1
ATOM 797 C CA . VAL A 1 98 ? 1.416 -0.706 1.754 1.00 98.69 98 VAL A CA 1
ATOM 798 C C . VAL A 1 98 ? 2.231 0.575 1.593 1.00 98.69 98 VAL A C 1
ATOM 800 O O . VAL A 1 98 ? 2.735 0.842 0.502 1.00 98.69 98 VAL A O 1
ATOM 803 N N . MET A 1 99 ? 2.379 1.351 2.671 1.00 98.50 99 MET A N 1
ATOM 804 C CA . MET A 1 99 ? 3.169 2.583 2.670 1.00 98.50 99 MET A CA 1
ATOM 805 C C . MET A 1 99 ? 4.643 2.305 2.382 1.00 98.50 99 MET A C 1
A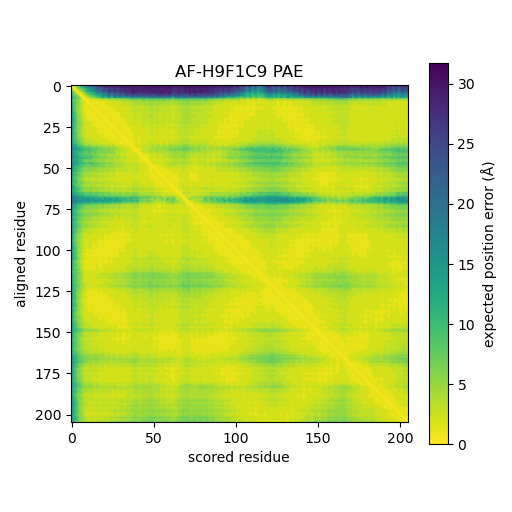TOM 807 O O . MET A 1 99 ? 5.228 2.936 1.506 1.00 98.50 99 MET A O 1
ATOM 811 N N . GLU A 1 100 ? 5.233 1.322 3.055 1.00 98.56 100 GLU A N 1
ATOM 812 C CA . GLU A 1 100 ? 6.619 0.944 2.795 1.00 98.56 100 GLU A CA 1
ATOM 813 C C . GLU A 1 100 ? 6.806 0.363 1.395 1.00 98.56 100 GLU A C 1
ATOM 815 O O . GLU A 1 100 ? 7.793 0.658 0.728 1.00 98.56 100 GLU A O 1
ATOM 820 N N . PHE A 1 101 ? 5.879 -0.477 0.926 1.00 98.75 101 PHE A N 1
ATOM 821 C CA . PHE A 1 101 ? 5.932 -1.022 -0.428 1.00 98.75 101 PHE A CA 1
ATOM 822 C C . PHE A 1 101 ? 5.945 0.101 -1.469 1.00 98.75 101 PHE A C 1
ATOM 824 O O . PHE A 1 101 ? 6.797 0.093 -2.356 1.00 98.75 101 PHE A O 1
ATOM 831 N N . ARG A 1 102 ? 5.073 1.103 -1.311 1.00 98.31 102 ARG A N 1
ATOM 832 C CA . ARG A 1 102 ? 5.060 2.310 -2.145 1.00 98.31 102 ARG A CA 1
ATOM 833 C C . ARG A 1 102 ? 6.412 3.025 -2.143 1.00 98.31 102 ARG A C 1
ATOM 835 O O . ARG A 1 102 ? 6.919 3.339 -3.216 1.00 98.31 102 ARG A O 1
ATOM 842 N N . ASP A 1 103 ? 6.993 3.271 -0.970 1.00 98.31 103 ASP A N 1
ATOM 843 C CA . ASP A 1 103 ? 8.272 3.983 -0.859 1.00 98.31 103 ASP A CA 1
ATOM 844 C C . ASP A 1 103 ? 9.386 3.267 -1.644 1.00 98.31 103 ASP A C 1
ATOM 846 O O . ASP A 1 103 ? 10.110 3.895 -2.420 1.00 98.31 103 ASP A O 1
ATOM 850 N N . HIS A 1 104 ? 9.475 1.938 -1.519 1.00 98.69 104 HIS A N 1
ATOM 851 C CA . HIS A 1 104 ? 10.471 1.145 -2.244 1.00 98.69 104 HIS A CA 1
ATOM 852 C C . HIS A 1 104 ? 10.206 1.084 -3.754 1.00 98.69 104 HIS A C 1
ATOM 854 O O . HIS A 1 104 ? 11.154 1.092 -4.543 1.00 98.69 104 HIS A O 1
ATOM 860 N N . VAL A 1 105 ? 8.936 1.037 -4.175 1.00 98.62 105 VAL A N 1
ATOM 861 C CA . VAL A 1 105 ? 8.577 1.133 -5.598 1.00 98.62 105 VAL A CA 1
ATOM 862 C C . VAL A 1 105 ? 9.060 2.468 -6.160 1.00 98.62 105 VAL A C 1
ATOM 864 O O . VAL A 1 105 ? 9.697 2.479 -7.206 1.00 98.62 105 VAL A O 1
ATOM 867 N N . TYR A 1 106 ? 8.852 3.580 -5.456 1.00 97.31 106 TYR A N 1
ATOM 868 C CA . TYR A 1 106 ? 9.281 4.903 -5.927 1.00 97.31 106 TYR A CA 1
ATOM 869 C C . TYR A 1 106 ? 10.778 5.060 -6.029 1.00 97.31 106 TYR A C 1
ATOM 871 O O . TYR A 1 106 ? 11.271 5.582 -7.028 1.00 97.31 106 TYR A O 1
ATOM 879 N N . GLU A 1 107 ? 11.512 4.585 -5.030 1.00 98.00 107 GLU A N 1
ATOM 880 C CA . GLU A 1 107 ? 12.967 4.561 -5.109 1.00 98.00 107 GLU A CA 1
ATOM 881 C C . GLU A 1 107 ? 13.436 3.796 -6.359 1.00 98.00 107 GLU A C 1
ATOM 883 O O . GLU A 1 107 ? 14.312 4.266 -7.094 1.00 98.00 107 GLU A O 1
ATOM 888 N N . LEU A 1 108 ? 12.821 2.642 -6.644 1.00 98.19 108 LEU A N 1
ATOM 889 C CA . LEU A 1 108 ? 13.176 1.830 -7.802 1.00 98.19 108 LEU A CA 1
ATOM 890 C C . LEU A 1 108 ? 12.800 2.498 -9.132 1.00 98.19 108 LEU A C 1
ATOM 892 O O . LEU A 1 108 ? 13.639 2.530 -10.031 1.00 98.19 108 LEU A O 1
ATOM 896 N N . LEU A 1 109 ? 11.592 3.057 -9.263 1.00 98.00 109 LEU A N 1
ATOM 897 C CA . LEU A 1 109 ? 11.161 3.748 -10.485 1.00 98.00 109 LEU A CA 1
ATOM 898 C C . LEU A 1 109 ? 12.063 4.953 -10.790 1.00 98.00 109 LEU A C 1
ATOM 900 O O . LEU A 1 109 ? 12.540 5.091 -11.914 1.00 98.00 109 LEU A O 1
ATOM 904 N N . ASN A 1 110 ? 12.397 5.755 -9.774 1.00 97.00 110 ASN A N 1
ATOM 905 C CA . ASN A 1 110 ? 13.341 6.868 -9.914 1.00 97.00 110 ASN A CA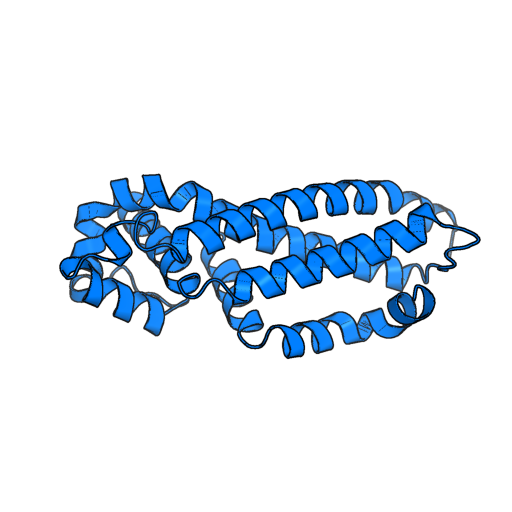 1
ATOM 906 C C . ASN A 1 110 ? 14.737 6.393 -10.349 1.00 97.00 110 ASN A C 1
ATOM 908 O O . ASN A 1 110 ? 15.398 7.045 -11.158 1.00 97.00 110 ASN A O 1
ATOM 912 N N . THR A 1 111 ? 15.190 5.245 -9.835 1.00 96.44 111 THR A N 1
ATOM 913 C CA . THR A 1 111 ? 16.476 4.655 -10.234 1.00 96.44 111 THR A CA 1
ATOM 914 C C . THR A 1 111 ? 16.451 4.208 -11.698 1.00 96.44 111 THR A C 1
ATOM 916 O O . THR A 1 111 ? 17.409 4.461 -12.428 1.00 96.44 111 THR A O 1
ATOM 919 N N . ILE A 1 112 ? 15.362 3.574 -12.144 1.00 96.06 112 ILE A N 1
ATOM 920 C CA . ILE A 1 112 ? 15.173 3.132 -13.535 1.00 96.06 112 ILE A CA 1
ATOM 921 C C . ILE A 1 112 ? 15.188 4.326 -14.496 1.00 96.06 112 ILE A C 1
ATOM 923 O O . ILE A 1 112 ? 15.893 4.286 -15.508 1.00 96.06 112 ILE A O 1
ATOM 927 N N . ASP A 1 113 ? 14.483 5.406 -14.154 1.00 94.88 113 ASP A N 1
ATOM 928 C CA . ASP A 1 113 ? 14.481 6.636 -14.950 1.00 94.88 113 ASP A CA 1
ATOM 929 C C . ASP A 1 113 ? 15.873 7.259 -15.048 1.00 94.88 113 ASP A C 1
ATOM 931 O O . ASP A 1 113 ? 16.321 7.621 -16.140 1.00 94.88 113 ASP A O 1
ATOM 935 N N . ALA A 1 114 ? 16.585 7.352 -13.920 1.00 94.69 114 ALA A N 1
ATOM 936 C CA . ALA A 1 114 ? 17.942 7.890 -13.875 1.00 94.69 114 ALA A CA 1
ATOM 937 C C . ALA A 1 114 ? 18.928 7.049 -14.704 1.00 94.69 114 ALA A C 1
ATOM 939 O O . ALA A 1 114 ? 19.835 7.598 -15.330 1.00 94.69 114 ALA A O 1
ATOM 940 N N . CYS A 1 115 ? 18.728 5.729 -14.749 1.00 92.94 115 CYS A N 1
ATOM 941 C CA . CYS A 1 115 ? 19.516 4.816 -15.576 1.00 92.94 115 CYS A CA 1
ATOM 942 C C . CYS A 1 115 ? 19.153 4.876 -17.066 1.00 92.94 115 CYS A C 1
ATOM 944 O O . CYS A 1 115 ? 19.881 4.304 -17.876 1.00 92.94 115 CYS A O 1
ATOM 946 N N . GLN A 1 116 ? 18.046 5.538 -17.427 1.00 93.31 116 GLN A N 1
ATOM 947 C CA . GLN A 1 116 ? 17.508 5.581 -18.789 1.00 93.31 116 GLN A CA 1
ATOM 948 C C . GLN A 1 116 ? 17.411 4.181 -19.408 1.00 93.31 116 GLN A C 1
ATOM 950 O O . GLN A 1 116 ? 17.835 3.955 -20.544 1.00 93.31 116 GLN A O 1
ATOM 955 N N . CYS A 1 117 ? 16.899 3.226 -18.628 1.00 93.50 117 CYS A N 1
ATOM 956 C CA . CYS A 1 117 ? 16.841 1.831 -19.033 1.00 93.50 117 CYS A CA 1
ATOM 957 C C . CYS A 1 117 ? 16.091 1.650 -20.362 1.00 93.50 117 CYS A C 1
ATOM 959 O O . CYS A 1 117 ? 15.053 2.266 -20.602 1.00 93.50 117 CYS A O 1
ATOM 961 N N . HIS A 1 118 ? 16.620 0.775 -21.215 1.00 95.12 118 HIS A N 1
ATOM 962 C CA . HIS A 1 118 ? 15.951 0.366 -22.443 1.00 95.12 118 HIS A CA 1
ATOM 963 C C . HIS A 1 118 ? 15.007 -0.804 -22.156 1.00 95.12 118 HIS A C 1
ATOM 965 O O . HIS A 1 118 ? 15.418 -1.781 -21.525 1.00 95.12 118 HIS A O 1
ATOM 971 N N . PHE A 1 119 ? 13.773 -0.709 -22.640 1.00 97.56 119 PHE A N 1
ATOM 972 C CA . PHE A 1 119 ? 12.754 -1.745 -22.535 1.00 97.56 119 PHE A CA 1
ATOM 973 C C . PHE A 1 119 ? 12.371 -2.221 -23.935 1.00 97.56 119 PHE A C 1
ATOM 975 O O . PHE A 1 119 ? 12.082 -1.404 -24.805 1.00 97.56 119 PHE A O 1
ATOM 982 N N . ASP A 1 120 ? 12.411 -3.533 -24.142 1.00 97.44 120 ASP A N 1
ATOM 983 C CA . ASP A 1 120 ? 11.898 -4.216 -25.327 1.00 97.44 120 ASP A CA 1
ATOM 984 C C . ASP A 1 120 ? 11.561 -5.657 -24.931 1.00 97.44 120 ASP A C 1
ATOM 986 O O . ASP A 1 120 ? 12.437 -6.463 -24.599 1.00 97.44 120 ASP A O 1
ATOM 990 N N . ILE A 1 121 ? 10.274 -5.998 -24.977 1.00 98.06 121 ILE A N 1
ATOM 991 C CA . ILE A 1 121 ? 9.777 -7.311 -24.563 1.00 98.06 121 ILE A CA 1
ATOM 992 C C . ILE A 1 121 ? 10.395 -8.472 -25.364 1.00 98.06 121 ILE A C 1
ATOM 994 O O . ILE A 1 121 ? 10.466 -9.588 -24.852 1.00 98.06 121 ILE A O 1
ATOM 998 N N . ASN A 1 122 ? 10.883 -8.223 -26.585 1.00 98.12 122 ASN A N 1
ATOM 999 C CA . ASN A 1 122 ? 11.522 -9.229 -27.437 1.00 98.12 122 ASN A CA 1
ATOM 1000 C C . ASN A 1 122 ? 13.026 -9.384 -27.165 1.00 98.12 122 ASN A C 1
ATOM 1002 O O . ASN A 1 122 ? 13.610 -10.388 -27.571 1.00 98.12 122 ASN A O 1
ATOM 1006 N N . LEU A 1 123 ? 13.664 -8.409 -26.506 1.00 97.56 123 LEU A N 1
ATOM 1007 C CA . LEU A 1 123 ? 15.106 -8.423 -26.227 1.00 97.56 123 LEU A CA 1
ATOM 1008 C C . LEU A 1 123 ? 15.409 -8.710 -24.758 1.00 97.56 123 LEU A C 1
ATOM 1010 O O . LEU A 1 123 ? 16.224 -9.575 -24.448 1.00 97.56 123 LEU A O 1
ATOM 1014 N N . ASN A 1 124 ? 14.766 -7.987 -23.844 1.00 97.31 124 ASN A N 1
ATOM 1015 C CA . ASN A 1 124 ? 14.977 -8.106 -22.405 1.00 97.31 124 ASN A CA 1
ATOM 1016 C C . ASN A 1 124 ? 13.658 -8.408 -21.687 1.00 97.31 124 ASN A C 1
ATOM 1018 O O . ASN A 1 124 ? 13.230 -7.690 -20.781 1.00 97.31 124 ASN A O 1
ATOM 1022 N N . PHE A 1 125 ? 13.049 -9.521 -22.106 1.00 98.44 125 PHE A N 1
ATOM 1023 C CA . PHE A 1 125 ? 11.750 -10.011 -21.652 1.00 98.44 125 PHE A CA 1
ATOM 1024 C C . PHE A 1 125 ? 11.566 -9.930 -20.133 1.00 98.44 125 PHE A C 1
ATOM 1026 O O . PHE A 1 125 ? 10.640 -9.268 -19.673 1.00 98.44 125 PHE A O 1
ATOM 1033 N N . ASP A 1 126 ? 12.457 -10.545 -19.347 1.00 98.19 126 ASP A N 1
ATOM 1034 C CA . ASP A 1 126 ? 12.302 -10.610 -17.888 1.00 98.19 126 ASP A CA 1
ATOM 1035 C C . ASP A 1 126 ? 12.317 -9.227 -17.239 1.00 98.19 126 ASP A C 1
ATOM 1037 O O . ASP A 1 126 ? 11.554 -8.963 -16.311 1.00 98.19 126 ASP A O 1
ATOM 1041 N N . PHE A 1 127 ? 13.156 -8.324 -17.745 1.00 97.81 127 PHE A N 1
ATOM 104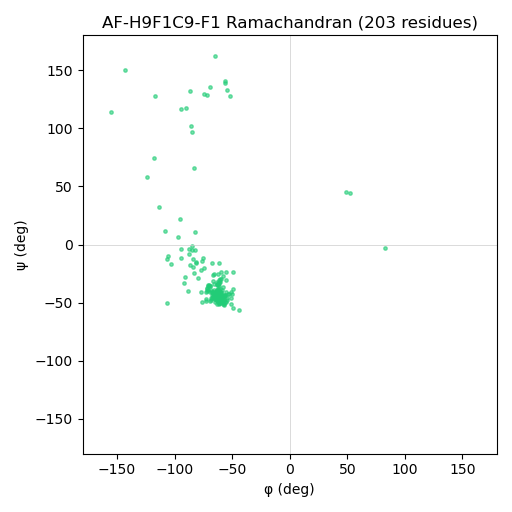2 C CA . PHE A 1 127 ? 13.281 -6.975 -17.212 1.00 97.81 127 PHE A CA 1
ATOM 1043 C C . PHE A 1 127 ? 12.062 -6.115 -17.565 1.00 97.81 127 PHE A C 1
ATOM 1045 O O . PHE A 1 127 ? 11.456 -5.522 -16.672 1.00 97.81 127 PHE A O 1
ATOM 1052 N N . THR A 1 128 ? 11.657 -6.110 -18.840 1.00 98.62 128 THR A N 1
ATOM 1053 C CA . THR A 1 128 ? 10.483 -5.363 -19.320 1.00 98.62 128 THR A CA 1
ATOM 1054 C C . THR A 1 128 ? 9.202 -5.870 -18.672 1.00 98.62 128 THR A C 1
ATOM 1056 O O . THR A 1 128 ? 8.432 -5.084 -18.119 1.00 98.62 128 THR A O 1
ATOM 1059 N N . ARG A 1 129 ? 9.007 -7.192 -18.641 1.00 98.62 129 ARG A N 1
ATOM 1060 C CA . ARG A 1 129 ? 7.854 -7.806 -17.986 1.00 98.62 129 ARG A CA 1
ATOM 1061 C C . ARG A 1 129 ? 7.824 -7.498 -16.491 1.00 98.62 129 ARG A C 1
ATOM 1063 O O . ARG A 1 129 ? 6.801 -7.036 -16.004 1.00 98.62 129 ARG A O 1
ATOM 1070 N N . SER A 1 130 ? 8.924 -7.714 -15.764 1.00 98.56 130 SER A N 1
ATOM 1071 C CA . SER A 1 130 ? 8.944 -7.497 -14.308 1.00 98.56 130 SER A CA 1
ATOM 1072 C C . SER A 1 130 ? 8.703 -6.034 -13.931 1.00 98.56 130 SER A C 1
ATOM 1074 O O . SER A 1 130 ? 8.112 -5.758 -12.888 1.00 98.56 130 SER A O 1
ATOM 1076 N N . TYR A 1 131 ? 9.145 -5.091 -14.765 1.00 98.69 131 TYR A N 1
ATOM 1077 C CA . TYR A 1 131 ? 8.854 -3.670 -14.593 1.00 98.69 131 TYR A CA 1
ATOM 1078 C C . TYR A 1 131 ? 7.356 -3.367 -14.748 1.00 98.69 131 TYR A C 1
ATOM 1080 O O . TYR A 1 131 ? 6.763 -2.740 -13.867 1.00 98.69 131 TYR A O 1
ATOM 1088 N N . LEU A 1 132 ? 6.728 -3.860 -15.821 1.00 98.69 132 LEU A N 1
ATOM 1089 C CA . LEU A 1 132 ? 5.290 -3.688 -16.051 1.00 98.69 132 LEU A CA 1
ATOM 1090 C C . LEU A 1 132 ? 4.447 -4.388 -14.973 1.00 98.69 132 LEU A C 1
ATOM 1092 O O . LEU A 1 132 ? 3.504 -3.788 -14.453 1.00 98.69 132 LEU A O 1
ATOM 1096 N N . ASP A 1 133 ? 4.819 -5.608 -14.578 1.00 98.75 133 ASP A N 1
ATOM 1097 C CA . ASP A 1 133 ? 4.157 -6.363 -13.507 1.00 98.75 133 ASP A CA 1
ATOM 1098 C C . ASP A 1 133 ? 4.195 -5.582 -12.179 1.00 98.75 133 ASP A C 1
ATOM 1100 O O . ASP A 1 133 ? 3.180 -5.510 -11.473 1.00 98.75 133 ASP A O 1
ATOM 1104 N N . LEU A 1 134 ? 5.314 -4.909 -11.871 1.00 98.81 134 LEU A N 1
ATOM 1105 C CA . LEU A 1 134 ? 5.439 -4.103 -10.655 1.00 98.81 134 LEU A CA 1
ATOM 1106 C C . LEU A 1 134 ? 4.507 -2.889 -10.691 1.00 98.81 134 LEU A C 1
ATOM 1108 O O . LEU A 1 134 ? 3.834 -2.605 -9.700 1.00 98.81 134 LEU A O 1
ATOM 1112 N N . ILE A 1 135 ? 4.428 -2.196 -11.831 1.00 98.38 135 ILE A N 1
ATOM 1113 C CA . ILE A 1 135 ? 3.545 -1.035 -12.024 1.00 98.38 135 ILE A CA 1
ATOM 1114 C C . ILE A 1 135 ? 2.075 -1.432 -11.886 1.00 98.38 135 ILE A C 1
ATOM 1116 O O . ILE A 1 135 ? 1.307 -0.751 -11.195 1.00 98.38 135 ILE A O 1
ATOM 1120 N N . VAL A 1 136 ? 1.674 -2.538 -12.517 1.00 98.50 136 VAL A N 1
ATOM 1121 C CA . VAL A 1 136 ? 0.301 -3.053 -12.441 1.00 98.50 136 VAL A CA 1
ATOM 1122 C C . VAL A 1 136 ? -0.032 -3.472 -11.012 1.00 98.50 136 VAL A C 1
ATOM 1124 O O . VAL A 1 136 ? -1.102 -3.126 -10.501 1.00 98.50 136 VAL A O 1
ATOM 1127 N N . THR A 1 137 ? 0.887 -4.165 -10.336 1.00 98.69 137 THR A N 1
ATOM 1128 C CA . THR A 1 137 ? 0.716 -4.593 -8.942 1.00 98.69 137 THR A CA 1
ATOM 1129 C C . THR A 1 137 ? 0.593 -3.389 -8.012 1.00 98.69 137 THR A C 1
ATOM 1131 O O . THR A 1 137 ? -0.351 -3.315 -7.226 1.00 98.69 137 THR A O 1
ATOM 1134 N N . TYR A 1 138 ? 1.486 -2.407 -8.144 1.00 98.56 138 TYR A N 1
ATOM 1135 C CA . TYR A 1 138 ? 1.455 -1.166 -7.376 1.00 98.56 138 TYR A CA 1
ATOM 1136 C C . TYR A 1 138 ? 0.130 -0.417 -7.551 1.00 98.56 138 TYR A C 1
ATOM 1138 O O . TYR A 1 138 ? -0.567 -0.133 -6.574 1.00 98.56 138 TYR A O 1
ATOM 1146 N N . THR A 1 139 ? -0.273 -0.194 -8.801 1.00 98.31 139 THR A N 1
ATOM 1147 C CA . THR A 1 139 ? -1.547 0.451 -9.137 1.00 98.31 139 THR A CA 1
ATOM 1148 C C . THR A 1 139 ? -2.730 -0.311 -8.535 1.00 98.31 139 THR A C 1
ATOM 1150 O O . THR A 1 139 ? -3.624 0.287 -7.935 1.00 98.31 139 THR A O 1
ATOM 1153 N N . SER A 1 140 ? -2.720 -1.643 -8.622 1.00 98.62 140 SER A N 1
ATOM 1154 C CA . SER A 1 140 ? -3.769 -2.505 -8.065 1.00 98.62 140 SER A CA 1
ATOM 1155 C C . SER A 1 140 ? -3.859 -2.412 -6.542 1.00 98.62 140 SER A C 1
ATOM 1157 O O . SER A 1 140 ? -4.966 -2.343 -6.007 1.00 98.62 140 SER A O 1
ATOM 1159 N N . VAL A 1 141 ? -2.722 -2.360 -5.838 1.00 98.56 141 VAL A N 1
ATOM 1160 C CA . VAL A 1 141 ? -2.669 -2.180 -4.378 1.00 98.56 141 VAL A CA 1
ATOM 1161 C C . VAL A 1 141 ? -3.292 -0.843 -3.975 1.00 98.56 141 VAL A C 1
ATOM 1163 O O . VAL A 1 141 ? -4.161 -0.820 -3.102 1.00 98.56 141 VAL A O 1
ATOM 1166 N N . ILE A 1 142 ? -2.914 0.256 -4.635 1.00 98.12 142 ILE A N 1
ATOM 1167 C CA . ILE A 1 142 ? -3.446 1.596 -4.340 1.00 98.12 142 ILE A CA 1
ATOM 1168 C C . ILE A 1 142 ? -4.952 1.677 -4.624 1.00 98.12 142 ILE A C 1
ATOM 1170 O O . ILE A 1 142 ? -5.730 2.162 -3.795 1.00 98.12 142 ILE A O 1
ATOM 1174 N N . LEU A 1 143 ? -5.398 1.148 -5.766 1.00 98.12 143 LEU A N 1
ATOM 1175 C CA . LEU A 1 143 ? -6.820 1.108 -6.103 1.00 98.12 143 LEU A CA 1
ATOM 1176 C C . LEU A 1 143 ? -7.610 0.246 -5.116 1.00 98.12 143 LEU A C 1
ATOM 1178 O O . LEU A 1 143 ? -8.713 0.624 -4.719 1.00 98.12 143 LEU A O 1
ATOM 1182 N N . LEU A 1 144 ? -7.062 -0.882 -4.670 1.00 98.19 144 LEU A N 1
ATOM 1183 C CA . LEU A 1 144 ? -7.723 -1.738 -3.693 1.00 98.19 144 LEU A CA 1
ATOM 1184 C C . LEU A 1 144 ? -7.791 -1.089 -2.306 1.00 98.19 144 LEU A C 1
ATOM 1186 O O . LEU A 1 144 ? -8.854 -1.137 -1.686 1.00 98.19 144 LEU A O 1
ATOM 1190 N N . LEU A 1 145 ? -6.719 -0.422 -1.860 1.00 97.81 145 LEU A N 1
ATOM 1191 C CA . LEU A 1 145 ? -6.699 0.372 -0.627 1.00 97.81 145 LEU A CA 1
ATOM 1192 C C . LEU A 1 145 ? -7.822 1.417 -0.630 1.00 97.81 145 LEU A C 1
ATOM 1194 O O . LEU A 1 145 ? -8.566 1.531 0.345 1.00 97.81 145 LEU A O 1
ATOM 1198 N N . SER A 1 146 ? -7.991 2.145 -1.739 1.00 96.31 146 SER A N 1
ATOM 1199 C CA . SER A 1 146 ? -9.030 3.177 -1.869 1.00 96.31 146 SER A CA 1
ATOM 1200 C C . SER A 1 146 ? -10.462 2.626 -1.763 1.00 96.31 146 SER A C 1
ATOM 1202 O O . SER 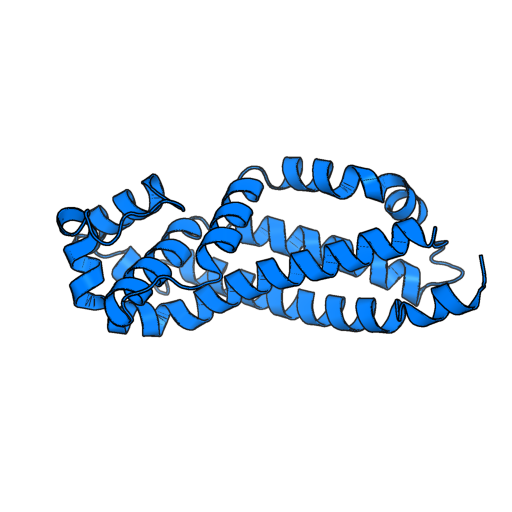A 1 146 ? -11.370 3.336 -1.335 1.00 96.31 146 SER A O 1
ATOM 1204 N N . ARG A 1 147 ? -10.657 1.339 -2.090 1.00 96.56 147 ARG A N 1
ATOM 1205 C CA . ARG A 1 147 ? -11.942 0.623 -2.008 1.00 96.56 147 ARG A CA 1
ATOM 1206 C C . ARG A 1 147 ? -12.242 0.049 -0.621 1.00 96.56 147 ARG A C 1
ATOM 1208 O O . ARG A 1 147 ? -13.290 -0.570 -0.442 1.00 96.56 147 ARG A O 1
ATOM 1215 N N . ILE A 1 148 ? -11.345 0.219 0.348 1.00 97.06 148 ILE A N 1
ATOM 1216 C CA . ILE A 1 148 ? -11.627 -0.068 1.755 1.00 97.06 148 ILE A CA 1
ATOM 1217 C C . ILE A 1 148 ? -12.273 1.189 2.350 1.00 97.06 148 ILE A C 1
ATOM 1219 O O . ILE A 1 148 ? -11.593 2.175 2.645 1.00 97.06 148 ILE A O 1
ATOM 1223 N N . GLU A 1 149 ? -13.599 1.156 2.496 1.00 93.94 149 GLU A N 1
ATOM 1224 C CA . GLU A 1 149 ? -14.404 2.294 2.970 1.00 93.94 149 GLU A CA 1
ATOM 1225 C C . GLU A 1 149 ? -13.981 2.740 4.376 1.00 93.94 149 GLU A C 1
ATOM 1227 O O . GLU A 1 149 ? -13.689 3.913 4.605 1.00 93.94 149 GLU A O 1
ATOM 1232 N N . ASP A 1 150 ? -13.822 1.785 5.295 1.00 95.25 150 ASP A N 1
ATOM 1233 C CA . ASP A 1 150 ? -13.484 2.055 6.695 1.00 95.25 150 ASP A CA 1
ATOM 1234 C C . ASP A 1 150 ? -11.980 2.275 6.948 1.00 95.25 150 ASP A C 1
ATOM 1236 O O . ASP A 1 150 ? -11.559 2.318 8.103 1.00 95.25 150 ASP A O 1
ATOM 1240 N N . ARG A 1 151 ? -11.129 2.422 5.916 1.00 97.44 151 ARG A N 1
ATOM 1241 C CA . ARG A 1 151 ? -9.655 2.458 6.082 1.00 97.44 151 ARG A CA 1
ATOM 1242 C C . ARG A 1 151 ? -9.180 3.487 7.115 1.00 97.44 151 ARG A C 1
ATOM 1244 O O . ARG A 1 151 ? -8.335 3.179 7.949 1.00 97.44 151 ARG A O 1
ATOM 1251 N N . ARG A 1 152 ? -9.769 4.689 7.112 1.00 98.06 152 ARG A N 1
ATOM 1252 C CA . ARG A 1 152 ? -9.433 5.769 8.059 1.00 98.06 152 ARG A CA 1
ATOM 1253 C C . ARG A 1 152 ? -9.812 5.408 9.488 1.00 98.06 152 ARG A C 1
ATOM 1255 O O . ARG A 1 152 ? -9.071 5.705 10.418 1.00 98.06 152 ARG A O 1
ATOM 1262 N N . ILE A 1 153 ? -10.958 4.754 9.653 1.00 97.94 153 ILE A N 1
ATOM 1263 C CA . ILE A 1 153 ? -11.448 4.300 10.951 1.00 97.94 153 ILE A CA 1
ATOM 1264 C C . ILE A 1 153 ? -10.551 3.183 11.476 1.00 97.94 153 ILE A C 1
ATOM 1266 O O . ILE A 1 153 ? -10.112 3.272 12.613 1.00 97.94 153 ILE A O 1
ATOM 1270 N N . LEU A 1 154 ? -10.226 2.180 10.656 1.00 98.19 154 LEU A N 1
ATOM 1271 C CA . LEU A 1 154 ? -9.347 1.071 11.044 1.00 98.19 154 LEU A CA 1
ATOM 1272 C C . LEU A 1 154 ? -7.974 1.580 11.514 1.00 98.19 154 LEU A C 1
ATOM 1274 O O . LEU A 1 154 ? -7.505 1.203 12.585 1.00 98.19 154 LEU A O 1
ATOM 1278 N N . ILE A 1 155 ? -7.358 2.481 10.743 1.00 98.50 155 ILE A N 1
ATOM 1279 C CA . ILE A 1 155 ? -6.042 3.055 11.058 1.00 98.50 155 ILE A CA 1
ATOM 1280 C C . ILE A 1 155 ? -6.127 3.983 12.280 1.00 98.50 155 ILE A C 1
ATOM 1282 O O . ILE A 1 155 ? -5.335 3.867 13.215 1.00 98.50 155 ILE A O 1
ATOM 1286 N N . GLY A 1 156 ? -7.105 4.891 12.299 1.00 98.25 156 GLY A N 1
ATOM 1287 C CA . GLY A 1 156 ? -7.283 5.867 13.374 1.00 98.25 156 GLY A CA 1
ATOM 1288 C C . GLY A 1 156 ? -7.649 5.231 14.711 1.00 98.25 156 GLY A C 1
ATOM 1289 O O . GLY A 1 156 ? -7.115 5.626 15.744 1.00 98.25 156 GLY A O 1
ATOM 1290 N N . MET A 1 157 ? -8.516 4.220 14.702 1.00 97.62 157 MET A N 1
ATOM 1291 C CA . MET A 1 157 ? -8.935 3.503 15.904 1.00 97.62 157 MET A CA 1
ATOM 1292 C C . MET A 1 157 ? -7.788 2.699 16.513 1.00 97.62 157 MET A C 1
ATOM 1294 O O . MET A 1 157 ? -7.615 2.750 17.731 1.00 97.62 157 MET A O 1
ATOM 1298 N N . TYR A 1 158 ? -6.971 2.034 15.686 1.00 98.44 158 TYR A N 1
ATOM 1299 C CA . TYR A 1 158 ? -5.747 1.394 16.164 1.00 98.44 158 TYR A CA 1
ATOM 1300 C C . TYR A 1 158 ? -4.828 2.407 16.850 1.00 98.44 158 TYR A C 1
ATOM 1302 O O . TYR A 1 158 ? -4.446 2.186 17.995 1.00 98.44 158 TYR A O 1
ATOM 1310 N N . ASN A 1 159 ? -4.529 3.540 16.201 1.00 98.19 159 ASN A N 1
ATOM 1311 C CA . ASN A 1 159 ? -3.637 4.544 16.782 1.00 98.19 159 ASN A CA 1
ATOM 1312 C C . ASN A 1 159 ? -4.188 5.134 18.090 1.00 98.19 159 ASN A C 1
ATOM 1314 O O . ASN A 1 159 ? -3.442 5.274 19.054 1.00 98.19 159 ASN A O 1
ATOM 1318 N N . CYS A 1 160 ? -5.496 5.415 18.163 1.00 97.81 160 CYS A N 1
ATOM 1319 C CA . CYS A 1 160 ? -6.128 5.881 19.400 1.00 97.81 160 CYS A CA 1
ATOM 1320 C C . CYS A 1 160 ? -5.956 4.866 20.534 1.00 97.81 160 CYS A C 1
ATOM 1322 O O . CYS A 1 160 ? -5.529 5.225 21.629 1.00 97.81 160 CYS A O 1
ATOM 1324 N N . ALA A 1 161 ? -6.273 3.594 20.277 1.00 97.75 161 ALA A N 1
ATOM 1325 C CA . ALA A 1 161 ? -6.136 2.539 21.272 1.00 97.75 161 ALA A CA 1
ATOM 1326 C C . ALA A 1 161 ? -4.666 2.325 21.673 1.00 97.75 161 ALA A C 1
ATOM 1328 O O . ALA A 1 161 ? -4.378 2.174 22.861 1.00 97.75 161 ALA A O 1
ATOM 1329 N N . HIS A 1 162 ? -3.745 2.368 20.705 1.00 97.75 162 HIS A N 1
ATOM 1330 C CA . HIS A 1 162 ? -2.304 2.264 20.921 1.00 97.75 162 HIS A CA 1
ATOM 1331 C C . HIS A 1 162 ? -1.790 3.382 21.829 1.00 97.75 162 HIS A C 1
ATOM 1333 O O . HIS A 1 162 ? -1.121 3.093 22.819 1.00 97.75 162 HIS A O 1
ATOM 1339 N N . GLU A 1 163 ? -2.140 4.638 21.543 1.00 97.12 163 GLU A N 1
ATOM 1340 C CA . GLU A 1 163 ? -1.751 5.784 22.368 1.00 97.12 163 GLU A CA 1
ATOM 1341 C C . GLU A 1 163 ? -2.328 5.694 23.781 1.00 97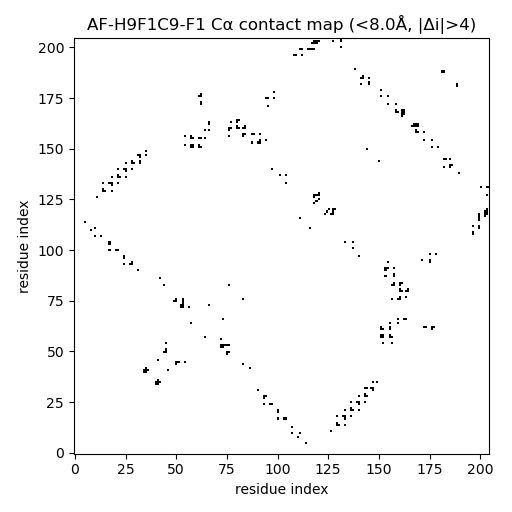.12 163 GLU A C 1
ATOM 1343 O O . GLU A 1 163 ? -1.625 5.959 24.752 1.00 97.12 163 GLU A O 1
ATOM 1348 N N . MET A 1 164 ? -3.577 5.249 23.923 1.00 96.12 164 MET A N 1
ATOM 1349 C CA . MET A 1 164 ? -4.193 5.048 25.235 1.00 96.12 164 MET A CA 1
ATOM 1350 C C . MET A 1 164 ? -3.553 3.918 26.050 1.00 96.12 164 MET A C 1
ATOM 1352 O O . MET A 1 164 ? -3.666 3.926 27.275 1.00 96.12 164 MET A O 1
ATOM 1356 N N . LEU A 1 165 ? -2.949 2.921 25.396 1.00 95.56 165 LEU A N 1
ATOM 1357 C CA . LEU A 1 165 ? -2.303 1.799 26.077 1.00 95.56 165 LEU A CA 1
ATOM 1358 C C . LEU A 1 165 ? -0.832 2.088 26.409 1.00 95.56 165 LEU A C 1
ATOM 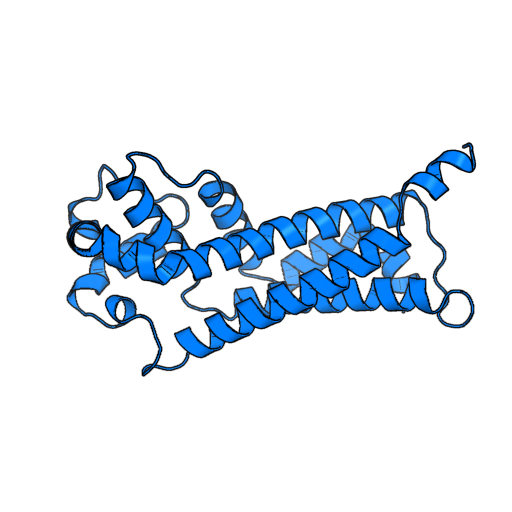1360 O O . LEU A 1 165 ? -0.384 1.742 27.498 1.00 95.56 165 LEU A O 1
ATOM 1364 N N . HIS A 1 166 ? -0.101 2.733 25.498 1.00 95.56 166 HIS A N 1
ATOM 1365 C CA . HIS A 1 166 ? 1.352 2.928 25.601 1.00 95.56 166 HIS A CA 1
ATOM 1366 C C . HIS A 1 166 ? 1.764 4.363 25.968 1.00 95.56 166 HIS A C 1
ATOM 1368 O O . HIS A 1 166 ? 2.930 4.618 26.253 1.00 95.56 166 HIS A O 1
ATOM 1374 N N . GLY A 1 167 ? 0.833 5.321 25.958 1.00 94.69 167 GLY A N 1
ATOM 1375 C CA . GLY A 1 167 ? 1.088 6.737 26.253 1.00 94.69 167 GLY A CA 1
ATOM 1376 C C . GLY A 1 167 ? 1.619 7.560 25.071 1.00 94.69 167 GLY A C 1
ATOM 1377 O O . GLY A 1 167 ? 1.782 8.777 25.201 1.00 94.69 167 GLY A O 1
ATOM 1378 N N . HIS A 1 168 ? 1.865 6.930 23.918 1.00 94.38 168 HIS A N 1
ATOM 1379 C CA . HIS A 1 168 ? 2.291 7.586 22.682 1.00 94.38 168 HIS A CA 1
ATOM 1380 C C . HIS A 1 168 ? 1.664 6.935 21.438 1.00 94.38 168 HIS A C 1
ATOM 1382 O O . HIS A 1 168 ? 1.384 5.732 21.415 1.00 94.38 168 HIS A O 1
ATOM 1388 N N . GLY A 1 169 ? 1.457 7.733 20.389 1.00 93.94 169 GLY A N 1
ATOM 1389 C CA . GLY A 1 169 ? 1.003 7.243 19.086 1.00 93.94 169 GLY A CA 1
ATOM 1390 C C . GLY A 1 169 ? 2.028 6.331 18.408 1.00 93.94 169 GLY A C 1
ATOM 1391 O O . GLY A 1 169 ? 3.212 6.325 18.764 1.00 93.94 169 GLY A O 1
ATOM 1392 N N . ASP A 1 170 ? 1.567 5.559 17.429 1.00 96.94 170 ASP A N 1
ATOM 1393 C CA . ASP A 1 170 ? 2.449 4.741 16.601 1.00 96.94 170 ASP A CA 1
ATOM 1394 C C . ASP A 1 170 ? 3.309 5.640 15.679 1.00 96.94 170 ASP A C 1
ATOM 1396 O O . ASP A 1 170 ? 2.771 6.570 15.066 1.00 96.94 170 ASP A O 1
ATOM 1400 N N . PRO A 1 171 ? 4.628 5.394 15.544 1.00 97.19 171 PRO A N 1
ATOM 1401 C CA . PRO A 1 171 ? 5.513 6.254 14.751 1.00 97.19 171 PRO A CA 1
ATOM 1402 C C . PRO A 1 171 ? 5.125 6.373 13.270 1.00 97.19 171 PRO A C 1
ATOM 1404 O O . PRO A 1 171 ? 5.366 7.409 12.646 1.00 97.19 171 PRO A O 1
ATOM 1407 N N . SER A 1 172 ? 4.511 5.334 12.700 1.00 98.12 172 SER A N 1
ATOM 1408 C CA . SER A 1 172 ? 4.108 5.300 11.293 1.00 98.12 172 SER A CA 1
ATOM 1409 C C . SER A 1 172 ? 2.781 6.014 11.038 1.00 98.12 172 SER A C 1
ATOM 1411 O O . SER A 1 172 ? 2.488 6.338 9.886 1.00 98.12 172 SER A O 1
ATOM 1413 N N . PHE A 1 173 ? 1.990 6.310 12.077 1.00 98.38 173 PHE A N 1
ATOM 1414 C CA . PHE A 1 173 ? 0.617 6.800 11.929 1.00 98.38 173 PHE A CA 1
ATOM 1415 C C . PHE A 1 173 ? 0.528 8.106 11.136 1.00 98.38 173 PHE A C 1
ATOM 1417 O O . PHE A 1 173 ? -0.322 8.233 10.256 1.00 98.38 173 PHE A O 1
ATOM 1424 N N . ALA A 1 174 ? 1.421 9.064 11.400 1.00 97.56 174 ALA A N 1
ATOM 1425 C CA . ALA A 1 174 ? 1.400 10.358 10.722 1.00 97.56 174 ALA A CA 1
ATOM 1426 C C . ALA A 1 174 ? 1.636 10.216 9.208 1.00 97.56 174 ALA A C 1
ATOM 1428 O O . ALA A 1 174 ? 0.869 10.745 8.401 1.00 97.56 174 ALA A O 1
ATOM 1429 N N . ARG A 1 175 ? 2.664 9.450 8.816 1.00 98.12 175 ARG A N 1
ATOM 1430 C CA . ARG A 1 175 ? 2.994 9.202 7.403 1.00 98.12 175 ARG A CA 1
ATOM 1431 C C . ARG A 1 175 ? 1.912 8.373 6.714 1.00 98.12 175 ARG A C 1
ATOM 1433 O O . ARG A 1 175 ? 1.486 8.721 5.614 1.00 98.12 175 ARG A O 1
ATOM 1440 N N . LEU A 1 176 ? 1.422 7.329 7.383 1.00 98.56 176 LEU A N 1
ATOM 1441 C CA . LEU A 1 176 ? 0.367 6.467 6.860 1.00 98.56 176 LEU A CA 1
ATOM 1442 C C . LEU A 1 176 ? -0.936 7.249 6.655 1.00 98.56 176 LEU A C 1
ATOM 1444 O O . LEU A 1 176 ? -1.579 7.136 5.613 1.00 98.56 176 LEU A O 1
ATOM 1448 N N . GLY A 1 177 ? -1.308 8.076 7.631 1.00 98.12 177 GLY A N 1
ATOM 1449 C CA . GLY A 1 177 ? -2.480 8.937 7.559 1.00 98.12 177 GLY A CA 1
ATOM 1450 C C . GLY A 1 177 ? -2.411 9.915 6.392 1.00 98.12 177 GLY A C 1
ATOM 1451 O O . GLY A 1 177 ? -3.380 10.037 5.642 1.00 98.12 177 GLY A O 1
ATOM 1452 N N . GLN A 1 178 ? -1.251 10.543 6.193 1.00 97.62 178 GLN A N 1
ATOM 1453 C CA . GLN A 1 178 ? -1.010 11.433 5.061 1.00 97.62 178 GLN A CA 1
ATOM 1454 C C . GLN A 1 178 ? -1.121 10.694 3.718 1.00 97.62 178 GLN A C 1
ATOM 1456 O O . GLN A 1 178 ? -1.855 11.141 2.838 1.00 97.62 178 GLN A O 1
ATOM 1461 N N . MET A 1 179 ? -0.490 9.522 3.582 1.00 97.56 179 MET A N 1
ATOM 1462 C CA . MET A 1 179 ? -0.593 8.696 2.372 1.00 97.56 179 MET A CA 1
ATOM 1463 C C . MET A 1 179 ? -2.053 8.346 2.048 1.00 97.56 179 MET A C 1
ATOM 1465 O O . MET A 1 179 ? -2.488 8.455 0.904 1.00 97.56 179 MET A O 1
ATOM 1469 N N . VAL A 1 180 ? -2.839 7.953 3.053 1.00 97.81 180 VAL A N 1
ATOM 1470 C CA . VAL A 1 180 ? -4.252 7.590 2.868 1.00 97.81 180 VAL A CA 1
ATOM 1471 C C . VAL A 1 180 ? -5.094 8.763 2.356 1.00 97.81 180 VAL A C 1
ATOM 1473 O O . VAL A 1 180 ? -6.019 8.524 1.579 1.00 97.81 180 VAL A O 1
ATOM 1476 N N . LEU A 1 181 ? -4.792 10.000 2.767 1.00 96.88 181 LEU A N 1
ATOM 1477 C CA . LEU A 1 181 ? -5.472 11.200 2.263 1.00 96.88 181 LEU A CA 1
ATOM 1478 C C . LEU A 1 181 ? -5.088 11.524 0.815 1.00 96.88 181 LEU A C 1
ATOM 1480 O O . LEU A 1 181 ? -5.948 11.897 0.019 1.00 96.88 181 LEU A O 1
ATOM 1484 N N . GLU A 1 182 ? -3.816 11.359 0.452 1.00 95.56 182 GLU A N 1
ATOM 1485 C CA . GLU A 1 182 ? -3.346 11.614 -0.916 1.00 95.56 182 GLU A CA 1
ATOM 1486 C C . GLU A 1 182 ? -4.037 10.716 -1.954 1.00 95.56 182 GLU A C 1
ATOM 1488 O O . GLU A 1 182 ? -4.264 11.142 -3.087 1.00 95.56 182 GLU A O 1
ATOM 1493 N N . TYR A 1 183 ? -4.443 9.507 -1.553 1.00 95.06 183 TYR A N 1
ATOM 1494 C CA . TYR A 1 183 ? -5.161 8.547 -2.396 1.00 95.06 183 TYR A CA 1
ATOM 1495 C C . TYR A 1 183 ? -6.688 8.590 -2.264 1.00 95.06 183 TYR A C 1
ATOM 1497 O O . TYR A 1 183 ? -7.361 7.630 -2.641 1.00 95.06 183 TYR A O 1
ATOM 1505 N N . ASP A 1 184 ? -7.272 9.694 -1.793 1.00 92.06 184 ASP A N 1
ATOM 1506 C CA . ASP A 1 184 ? -8.726 9.892 -1.886 1.00 92.06 184 ASP A CA 1
ATOM 1507 C C . ASP A 1 184 ? -9.219 9.918 -3.339 1.00 92.06 184 ASP A C 1
ATOM 1509 O O . ASP A 1 184 ? -10.310 9.436 -3.638 1.00 92.06 184 ASP A O 1
ATOM 1513 N N . HIS A 1 185 ? -8.384 10.429 -4.249 1.00 95.50 185 HIS A N 1
ATOM 1514 C CA . HIS A 1 185 ? -8.605 10.397 -5.694 1.00 95.50 185 HIS A CA 1
ATOM 1515 C C . HIS A 1 185 ? -7.473 9.596 -6.353 1.00 95.50 185 HIS A C 1
ATOM 1517 O O . HIS A 1 185 ? -6.576 10.184 -6.964 1.00 95.50 185 HIS A O 1
ATOM 1523 N N . PRO A 1 186 ? -7.475 8.256 -6.223 1.00 95.75 186 PRO A N 1
ATOM 1524 C CA . PRO A 1 186 ? -6.292 7.440 -6.475 1.00 95.75 186 PRO A CA 1
ATOM 1525 C C . PRO A 1 186 ? -5.816 7.524 -7.924 1.00 95.75 186 PRO A C 1
ATOM 1527 O O . PRO A 1 186 ? -4.621 7.627 -8.153 1.00 95.75 186 PRO A O 1
ATOM 1530 N N . LEU A 1 187 ? -6.728 7.559 -8.903 1.00 95.94 187 LEU A N 1
ATOM 1531 C CA . LEU A 1 187 ? -6.356 7.678 -10.317 1.00 95.94 187 LEU A CA 1
ATOM 1532 C C . LEU A 1 187 ? -5.659 9.005 -10.619 1.00 95.94 187 LEU A C 1
ATOM 1534 O O . LEU A 1 187 ? -4.638 9.010 -11.293 1.00 95.94 187 LEU A O 1
ATOM 1538 N N . LYS A 1 188 ? -6.172 10.116 -10.077 1.00 97.12 188 LYS A N 1
ATOM 1539 C CA . LYS A 1 188 ? -5.554 11.434 -10.251 1.00 97.12 188 LYS A CA 1
ATOM 1540 C C . LYS A 1 188 ? -4.148 11.450 -9.650 1.00 97.12 188 LYS A C 1
ATOM 1542 O O . LYS A 1 188 ? -3.205 11.854 -10.320 1.00 97.12 188 LYS A O 1
ATOM 1547 N N . LYS A 1 189 ? -4.018 10.968 -8.411 1.00 96.88 189 LYS A N 1
ATOM 1548 C CA . LYS A 1 189 ? -2.735 10.912 -7.708 1.00 96.88 189 LYS A CA 1
ATOM 1549 C C . LYS A 1 189 ? -1.729 10.014 -8.435 1.00 96.88 189 LYS A C 1
ATOM 1551 O O . LYS A 1 189 ? -0.604 10.439 -8.650 1.00 96.88 189 LYS A O 1
ATOM 1556 N N . LEU A 1 190 ? -2.150 8.836 -8.899 1.00 96.56 190 LEU A N 1
ATOM 1557 C CA . LEU A 1 190 ? -1.306 7.942 -9.694 1.00 96.56 190 LEU A CA 1
ATOM 1558 C C . LEU A 1 190 ? -0.847 8.607 -11.000 1.00 96.56 190 LEU A C 1
ATOM 1560 O O . LEU A 1 190 ? 0.325 8.515 -11.337 1.00 96.56 190 LEU A O 1
ATOM 1564 N N . THR A 1 191 ? -1.718 9.321 -11.720 1.00 95.56 191 THR A N 1
ATOM 1565 C CA . THR A 1 191 ? -1.308 10.058 -12.931 1.00 95.56 191 THR A CA 1
ATOM 1566 C C . THR A 1 191 ? -0.239 11.112 -12.635 1.00 95.56 191 THR A C 1
ATOM 1568 O O . THR A 1 191 ? 0.720 11.230 -13.393 1.00 95.56 191 THR A O 1
ATOM 1571 N N . GLU A 1 192 ? -0.374 11.857 -11.536 1.00 95.88 192 GLU A N 1
ATOM 1572 C CA . GLU A 1 192 ? 0.634 12.836 -11.106 1.00 95.88 192 GLU A CA 1
ATOM 1573 C C . GLU A 1 192 ? 1.966 12.155 -10.751 1.00 95.88 192 GLU A C 1
ATOM 1575 O O . GLU A 1 192 ? 3.030 12.617 -11.159 1.00 95.88 192 GLU A O 1
ATOM 1580 N N . GLU A 1 193 ? 1.909 11.030 -10.036 1.00 94.38 193 GLU A N 1
ATOM 1581 C CA . GLU A 1 193 ? 3.084 10.280 -9.581 1.00 94.38 193 GLU A CA 1
ATOM 1582 C C . GLU A 1 193 ? 3.828 9.583 -10.726 1.00 94.38 193 GLU A C 1
ATOM 1584 O O . GLU A 1 193 ? 5.054 9.540 -10.716 1.00 94.38 193 GLU A O 1
ATOM 1589 N N . PHE A 1 194 ? 3.116 9.101 -11.747 1.00 96.25 194 PHE A N 1
ATOM 1590 C CA . PHE A 1 194 ? 3.718 8.516 -12.948 1.00 96.25 194 PHE A CA 1
ATOM 1591 C C . PHE A 1 194 ? 4.165 9.550 -13.989 1.00 96.25 194 PHE A C 1
ATOM 1593 O O . PHE A 1 194 ? 4.802 9.175 -14.975 1.00 96.25 194 PHE A O 1
ATOM 1600 N N . GLY A 1 195 ? 3.899 10.843 -13.773 1.00 97.06 195 GLY A N 1
ATOM 1601 C CA . GLY A 1 195 ? 4.316 11.922 -14.671 1.00 97.06 195 GLY A CA 1
ATOM 1602 C C . GLY A 1 195 ? 5.804 11.851 -15.058 1.00 97.06 195 GLY A C 1
ATOM 1603 O O . GLY A 1 195 ? 6.098 11.764 -16.255 1.00 97.06 195 GLY A O 1
ATOM 1604 N N . PRO A 1 196 ? 6.742 11.802 -14.090 1.00 96.75 196 PRO A N 1
ATOM 1605 C CA . PRO A 1 196 ? 8.177 11.651 -14.359 1.00 96.75 196 PRO A CA 1
ATOM 1606 C C . PRO A 1 196 ? 8.549 10.348 -15.088 1.00 96.75 196 PRO A C 1
ATOM 1608 O O . PRO A 1 196 ? 9.470 10.344 -15.900 1.00 96.75 196 PRO A O 1
ATOM 1611 N N . HIS A 1 197 ? 7.784 9.276 -14.865 1.00 97.50 197 HIS A N 1
ATOM 1612 C CA . HIS A 1 197 ? 8.044 7.926 -15.377 1.00 97.50 197 HIS A CA 1
ATOM 1613 C C . HIS A 1 197 ? 7.500 7.688 -16.800 1.00 97.50 197 HIS A C 1
ATOM 1615 O O . HIS A 1 197 ? 7.742 6.636 -17.393 1.00 97.50 197 HIS A O 1
ATOM 1621 N N . THR A 1 198 ? 6.775 8.654 -17.383 1.00 96.69 198 THR A N 1
ATOM 1622 C CA . THR A 1 198 ? 6.052 8.501 -18.664 1.00 96.69 198 THR A CA 1
ATOM 1623 C C . THR A 1 198 ? 6.925 7.946 -19.792 1.00 96.69 198 THR A C 1
ATOM 1625 O O . THR A 1 198 ? 6.472 7.108 -20.567 1.00 96.69 198 THR A O 1
ATOM 1628 N N . LYS A 1 199 ? 8.184 8.388 -19.900 1.00 96.31 199 LYS A N 1
ATOM 1629 C CA . LYS A 1 199 ? 9.093 7.923 -20.959 1.00 96.31 199 LYS A CA 1
ATOM 1630 C C . LYS A 1 199 ? 9.434 6.436 -20.813 1.00 96.31 199 LYS A C 1
ATOM 1632 O O . LYS A 1 199 ? 9.420 5.723 -21.811 1.00 96.31 199 LYS A O 1
ATOM 1637 N N . ALA A 1 200 ? 9.751 5.991 -19.597 1.00 96.38 200 ALA A N 1
ATOM 1638 C CA . ALA A 1 200 ? 10.098 4.602 -19.316 1.00 96.38 200 ALA A CA 1
ATOM 1639 C C . ALA A 1 200 ? 8.884 3.683 -19.505 1.00 96.38 200 ALA A C 1
ATOM 1641 O O . ALA A 1 200 ? 8.984 2.676 -20.199 1.00 96.38 200 ALA A O 1
ATOM 1642 N N . VAL A 1 201 ? 7.723 4.084 -18.975 1.00 97.06 201 VAL A N 1
ATOM 1643 C CA . VAL A 1 201 ? 6.470 3.325 -19.105 1.00 97.06 201 VAL A CA 1
ATOM 1644 C C . VAL A 1 201 ? 6.056 3.182 -20.567 1.00 97.06 201 VAL A C 1
ATOM 1646 O O . VAL A 1 201 ? 5.833 2.066 -21.022 1.00 97.06 201 VAL A O 1
ATOM 1649 N N . SER A 1 202 ? 6.013 4.279 -21.326 1.00 96.44 202 SER A N 1
ATOM 1650 C CA . SER A 1 202 ? 5.639 4.237 -22.746 1.00 96.44 202 SER A CA 1
ATOM 1651 C C . SER A 1 202 ? 6.643 3.486 -23.618 1.00 96.44 202 SER A C 1
ATOM 1653 O O . SER A 1 202 ? 6.271 3.020 -24.682 1.00 96.44 202 SER A O 1
ATOM 1655 N N . GLY A 1 203 ? 7.912 3.404 -23.209 1.00 95.12 203 GLY A N 1
ATOM 1656 C CA . GLY A 1 203 ? 8.906 2.592 -23.910 1.00 95.12 203 GLY A CA 1
ATOM 1657 C C . GLY A 1 203 ? 8.777 1.094 -23.629 1.00 95.12 203 GLY A C 1
ATOM 1658 O O . GLY A 1 203 ? 9.271 0.298 -24.416 1.00 95.12 203 GLY A O 1
ATOM 1659 N N . ALA A 1 204 ? 8.152 0.717 -22.510 1.00 97.00 204 ALA A N 1
ATOM 1660 C CA . ALA A 1 204 ? 7.953 -0.674 -22.117 1.00 97.00 204 ALA A CA 1
ATOM 1661 C C . ALA A 1 204 ? 6.633 -1.278 -22.631 1.00 97.00 204 ALA A C 1
ATOM 1663 O O . ALA A 1 204 ? 6.568 -2.497 -22.794 1.00 97.00 204 ALA A O 1
ATOM 1664 N N . LEU A 1 205 ? 5.600 -0.448 -22.830 1.00 95.88 205 LEU A N 1
ATOM 1665 C CA . LEU A 1 205 ? 4.285 -0.822 -23.378 1.00 95.88 205 LEU A CA 1
ATOM 1666 C C . LEU A 1 205 ? 4.325 -1.019 -24.898 1.00 95.88 205 LEU A C 1
ATOM 1668 O O . LEU A 1 205 ? 3.653 -1.968 -25.360 1.00 95.88 205 LEU A O 1
#

Nearest PDB structures (foldseek):
  3p8c-assembly1_B  TM=9.858E-01  e=2.014E-15  Homo sapiens
  7usc-assembly1_B  TM=9.843E-01  e=1.461E-14  Homo sapiens
  4n78-assembly1_B  TM=9.885E-01  e=1.273E-14  Homo sapiens
  7usd-assembly1_B  TM=9.843E-01  e=1.678E-14  Homo sapiens
  7use-assembly1_B  TM=9.795E-01  e=5.311E-14  Homo sapiens

Mean predicted aligned error: 3.88 Å

pLDDT: mean 94.84, std 8.4, range [43.88, 98.81]